Protein AF-A0A7V8YJU6-F1 (afdb_monomer_lite)

Sequence (217 aa):
MTVVVGALVAVLVVVGAVLLSRSNTSTASVGPTAAPTRSANATATTAAAAGAVALQPPPGGCTALEGKGVLRAGAPGLPVVLRSASYAVDRSTTPAGVSRAGQLTGTLPAGAHVWLLTYPRPDSVDSTPEHHPGSARLYPIGEITTTDGCWTLQPRALGYPEALGLTYDQYVVLADATASQDFADERINKKRDGFSLKELSIRAAPIIGIYAVPTTP

Structure (mmCIF, N/CA/C/O backbone):
data_AF-A0A7V8YJU6-F1
#
_entry.id   AF-A0A7V8YJU6-F1
#
loop_
_atom_site.group_PDB
_atom_site.id
_atom_site.type_symbol
_atom_site.label_atom_id
_atom_site.label_alt_id
_atom_site.label_comp_id
_atom_site.label_asym_id
_atom_site.label_entity_id
_atom_site.label_seq_id
_atom_site.pdbx_PDB_ins_code
_atom_site.Cartn_x
_atom_site.Cartn_y
_atom_site.Cartn_z
_atom_site.occupancy
_atom_site.B_iso_or_equiv
_atom_site.auth_seq_id
_atom_site.auth_comp_id
_atom_site.auth_asym_id
_atom_site.auth_atom_id
_atom_site.pdbx_PDB_model_num
ATOM 1 N N . MET A 1 1 ? 27.381 -50.415 -2.167 1.00 41.25 1 MET A N 1
ATOM 2 C CA . MET A 1 1 ? 27.794 -50.197 -0.767 1.00 41.25 1 MET A CA 1
ATOM 3 C C . MET A 1 1 ? 26.835 -49.200 -0.140 1.00 41.25 1 MET A C 1
ATOM 5 O O . MET A 1 1 ? 26.711 -48.085 -0.619 1.00 41.25 1 MET A O 1
ATOM 9 N N . THR A 1 2 ? 26.091 -49.712 0.831 1.00 38.06 2 THR A N 1
ATOM 10 C CA . THR A 1 2 ? 25.128 -49.117 1.777 1.00 38.06 2 THR A CA 1
ATOM 11 C C . THR A 1 2 ? 25.779 -47.958 2.566 1.00 38.06 2 THR A C 1
ATOM 13 O O . THR A 1 2 ? 26.989 -48.006 2.757 1.00 38.06 2 THR A O 1
ATOM 16 N N . VAL A 1 3 ? 25.116 -46.856 2.957 1.00 33.44 3 VAL A N 1
ATOM 17 C CA . VAL A 1 3 ? 24.283 -46.609 4.175 1.00 33.44 3 VAL A CA 1
ATOM 18 C C . VAL A 1 3 ? 23.907 -45.094 4.105 1.00 33.44 3 VAL A C 1
ATOM 20 O O . VAL A 1 3 ? 24.815 -44.294 3.917 1.00 33.44 3 VAL A O 1
ATOM 23 N N . VAL A 1 4 ? 22.644 -44.650 3.932 1.00 35.72 4 VAL A N 1
ATOM 24 C CA . VAL A 1 4 ? 21.509 -44.458 4.890 1.00 35.72 4 VAL A CA 1
ATOM 25 C C . VAL A 1 4 ? 21.440 -43.043 5.521 1.00 35.72 4 VAL A C 1
ATOM 27 O O . VAL A 1 4 ? 22.375 -42.633 6.191 1.00 35.72 4 VAL A O 1
ATOM 30 N N . VAL A 1 5 ? 20.289 -42.372 5.280 1.00 37.06 5 VAL A N 1
ATOM 31 C CA . VAL A 1 5 ? 19.383 -41.618 6.206 1.00 37.06 5 VAL A CA 1
ATOM 32 C C . VAL A 1 5 ? 20.024 -40.521 7.083 1.00 37.06 5 VAL A C 1
ATOM 34 O O . VAL A 1 5 ? 20.973 -40.776 7.800 1.00 37.06 5 VAL A O 1
ATOM 37 N N . GLY A 1 6 ? 19.592 -39.255 7.113 1.00 31.67 6 GLY A N 1
ATOM 38 C CA . GLY A 1 6 ? 18.238 -38.692 7.174 1.00 31.67 6 GLY A CA 1
ATOM 39 C C . GLY A 1 6 ? 18.013 -38.096 8.576 1.00 31.67 6 GLY A C 1
ATOM 40 O O . GLY A 1 6 ? 18.292 -38.771 9.558 1.00 31.67 6 GLY A O 1
ATOM 41 N N . ALA A 1 7 ? 17.522 -36.856 8.693 1.00 35.09 7 ALA A N 1
ATOM 42 C CA . ALA A 1 7 ? 16.907 -36.362 9.932 1.00 35.09 7 ALA A CA 1
ATOM 43 C C . ALA A 1 7 ? 15.979 -35.167 9.665 1.00 35.09 7 ALA A C 1
ATOM 45 O O . ALA A 1 7 ? 16.396 -34.097 9.226 1.00 35.09 7 ALA A O 1
ATOM 46 N N . LEU A 1 8 ? 14.704 -35.419 9.946 1.00 32.53 8 LEU A N 1
ATOM 47 C CA . LEU A 1 8 ? 13.562 -34.517 9.971 1.00 32.53 8 LEU A CA 1
ATOM 48 C C . LEU A 1 8 ? 13.469 -33.844 11.362 1.00 32.53 8 LEU A C 1
ATOM 50 O O . LEU A 1 8 ? 13.675 -34.518 12.363 1.00 32.53 8 LEU A O 1
ATOM 54 N N . VAL A 1 9 ? 13.084 -32.561 11.375 1.00 35.81 9 VAL A N 1
ATOM 55 C CA . VAL A 1 9 ? 12.102 -31.881 12.264 1.00 35.81 9 VAL A CA 1
ATOM 56 C C . VAL A 1 9 ? 12.177 -32.076 13.792 1.00 35.81 9 VAL A C 1
ATOM 58 O O . VAL A 1 9 ? 11.977 -33.174 14.290 1.00 35.81 9 VAL A O 1
ATOM 61 N N . ALA A 1 10 ? 12.190 -30.957 14.537 1.00 33.62 10 ALA A N 1
ATOM 62 C CA . ALA A 1 10 ? 11.274 -30.747 15.674 1.00 33.62 10 ALA A CA 1
ATOM 63 C C . ALA A 1 10 ? 11.172 -29.266 16.091 1.00 33.62 10 ALA A C 1
ATOM 65 O O . ALA A 1 10 ? 12.162 -28.608 16.401 1.00 33.62 10 ALA A O 1
ATOM 66 N N . VAL A 1 11 ? 9.931 -28.778 16.108 1.00 32.06 11 VAL A N 1
ATOM 67 C CA . VAL A 1 11 ? 9.448 -27.505 16.663 1.00 32.06 11 VAL A CA 1
ATOM 68 C C . VAL A 1 11 ? 9.386 -27.619 18.190 1.00 32.06 11 VAL A C 1
ATOM 70 O O . VAL A 1 11 ? 8.858 -28.609 18.691 1.00 32.06 11 VAL A O 1
ATOM 73 N N . LEU A 1 12 ? 9.857 -26.609 18.931 1.00 33.09 12 LEU A N 1
ATOM 74 C CA . LEU A 1 12 ? 9.687 -26.539 20.388 1.00 33.09 12 LEU A CA 1
ATOM 75 C C . LEU A 1 12 ? 8.677 -25.442 20.761 1.00 33.09 12 LEU A C 1
ATOM 77 O O . LEU A 1 12 ? 8.947 -24.252 20.614 1.00 33.09 12 LEU A O 1
ATOM 81 N N . VAL A 1 13 ? 7.512 -25.866 21.254 1.00 35.88 13 VAL A N 1
ATOM 82 C CA . VAL A 1 13 ? 6.533 -25.042 21.976 1.00 35.88 13 VAL A CA 1
ATOM 83 C C . VAL A 1 13 ? 6.807 -25.227 23.467 1.00 35.88 13 VAL A C 1
ATOM 85 O O . VAL A 1 13 ? 6.809 -26.359 23.944 1.00 35.88 13 VAL A O 1
ATOM 88 N N . VAL A 1 14 ? 7.016 -24.140 24.212 1.00 37.00 14 VAL A N 1
ATOM 89 C CA . VAL A 1 14 ? 7.107 -24.179 25.679 1.00 37.00 14 VAL A CA 1
ATOM 90 C C . VAL A 1 14 ? 5.899 -23.454 26.261 1.00 37.00 14 VAL A C 1
ATOM 92 O O . VAL A 1 14 ? 5.839 -22.228 26.279 1.00 37.00 14 VAL A O 1
ATOM 95 N N . VAL A 1 15 ? 4.940 -24.240 26.746 1.00 39.03 15 VAL A N 1
ATOM 96 C CA . VAL A 1 15 ? 3.928 -23.823 27.720 1.00 39.03 15 VAL A CA 1
ATOM 97 C C . VAL A 1 15 ? 4.126 -24.725 28.930 1.00 39.03 15 VAL A C 1
ATOM 99 O O . VAL A 1 15 ? 4.030 -25.944 28.816 1.00 39.03 15 VAL A O 1
ATOM 102 N N . GLY A 1 16 ? 4.427 -24.134 30.082 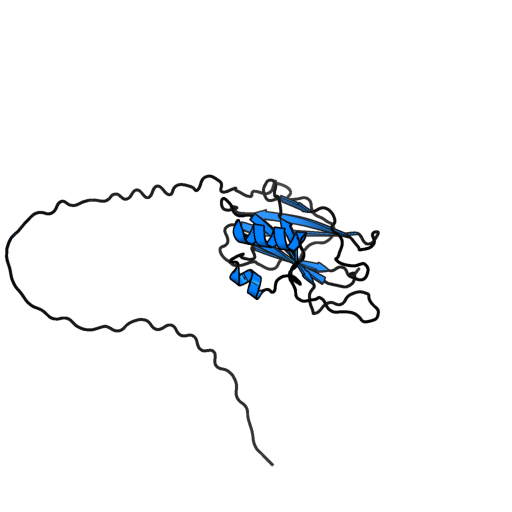1.00 31.27 16 GLY A N 1
ATOM 103 C CA . GLY A 1 16 ? 4.598 -24.863 31.333 1.00 31.27 16 GLY A CA 1
ATOM 104 C C . GLY A 1 16 ? 4.278 -23.960 32.511 1.00 31.27 16 GLY A C 1
ATOM 105 O O . GLY A 1 16 ? 5.111 -23.165 32.932 1.00 31.27 16 GLY A O 1
ATOM 106 N N . ALA A 1 17 ? 3.056 -24.086 33.019 1.00 37.91 17 ALA A N 1
ATOM 107 C CA . ALA A 1 17 ? 2.637 -23.559 34.305 1.00 37.91 17 ALA A CA 1
ATOM 108 C C . ALA A 1 17 ? 2.501 -24.713 35.312 1.00 37.91 17 ALA A C 1
ATOM 110 O O . ALA A 1 17 ? 2.167 -25.832 34.931 1.00 37.91 17 ALA A O 1
ATOM 111 N N . VAL A 1 18 ? 2.627 -24.344 36.592 1.00 35.75 18 VAL A N 1
ATOM 112 C CA . VAL A 1 18 ? 2.173 -25.049 37.807 1.00 35.75 18 VAL A CA 1
ATOM 113 C C . VAL A 1 18 ? 3.121 -26.097 38.403 1.00 35.75 18 VAL A C 1
ATOM 115 O O . VAL A 1 18 ? 3.385 -27.125 37.800 1.00 35.75 18 VAL A O 1
ATOM 118 N N . LEU A 1 19 ? 3.529 -25.843 39.657 1.00 37.28 19 LEU A N 1
ATOM 119 C CA . LEU A 1 19 ? 3.565 -26.768 40.810 1.00 37.28 19 LEU A CA 1
ATOM 120 C C . LEU A 1 19 ? 3.810 -25.905 42.072 1.00 37.28 19 LEU A C 1
ATOM 122 O O . LEU A 1 19 ? 4.826 -25.230 42.181 1.00 37.28 19 LEU A O 1
ATOM 126 N N . LEU A 1 20 ? 2.772 -25.643 42.876 1.00 40.81 20 LEU A N 1
ATOM 127 C CA . LEU A 1 20 ? 2.471 -26.311 44.156 1.00 40.81 20 LEU A CA 1
ATOM 128 C C . LEU A 1 20 ? 3.645 -26.351 45.149 1.00 40.81 20 LEU A C 1
ATOM 130 O O . LEU A 1 20 ? 4.555 -27.162 45.011 1.00 40.81 20 LEU A O 1
ATOM 134 N N . SER A 1 21 ? 3.531 -25.589 46.241 1.00 36.22 21 SER A N 1
ATOM 135 C CA . SER A 1 21 ? 4.136 -25.993 47.511 1.00 36.22 21 SER A CA 1
ATOM 136 C C . SER A 1 21 ? 3.251 -25.641 48.706 1.00 36.22 21 SER A C 1
ATOM 138 O O . SER A 1 21 ? 2.381 -24.776 48.639 1.00 36.22 21 SER A O 1
ATOM 140 N N . ARG A 1 22 ? 3.436 -26.455 49.740 1.00 36.44 22 ARG A N 1
ATOM 141 C CA . ARG A 1 22 ? 2.467 -26.938 50.723 1.00 36.44 22 ARG A CA 1
ATOM 142 C C . ARG A 1 22 ? 2.207 -26.000 51.903 1.00 36.44 22 ARG A C 1
ATOM 144 O O . ARG A 1 22 ? 3.013 -25.153 52.266 1.00 36.44 22 ARG A O 1
ATOM 151 N N . SER A 1 23 ? 1.060 -26.281 52.509 1.00 39.81 23 SER A N 1
ATOM 152 C CA . SER A 1 23 ? 0.474 -25.817 53.761 1.00 39.81 23 SER A CA 1
ATOM 153 C C . SER A 1 23 ? 1.421 -25.845 54.964 1.00 39.81 23 SER A C 1
ATOM 155 O O . SER A 1 23 ? 2.169 -26.805 55.135 1.00 39.81 23 SER A O 1
ATOM 157 N N . ASN A 1 24 ? 1.256 -24.880 55.873 1.00 45.03 24 ASN A N 1
ATOM 158 C CA . ASN A 1 24 ? 1.550 -25.080 57.288 1.00 45.03 24 ASN A CA 1
ATOM 159 C C . ASN A 1 24 ? 0.458 -24.429 58.148 1.00 45.03 24 ASN A C 1
ATOM 161 O O . ASN A 1 24 ? 0.089 -23.272 57.950 1.00 45.03 24 ASN A O 1
ATOM 165 N N . THR A 1 25 ? -0.079 -25.227 59.062 1.00 41.69 25 THR A N 1
ATOM 166 C CA . THR A 1 25 ? -1.187 -24.921 59.968 1.00 41.69 25 THR A CA 1
ATOM 167 C C . THR A 1 25 ? -0.625 -24.383 61.281 1.00 41.69 25 THR A C 1
ATOM 169 O O . THR A 1 25 ? 0.220 -25.045 61.871 1.00 41.69 25 THR A O 1
ATOM 172 N N . SER A 1 26 ? -1.133 -23.250 61.775 1.00 42.47 26 SER A N 1
ATOM 173 C CA . SER A 1 26 ? -1.026 -22.863 63.189 1.00 42.47 26 SER A CA 1
ATOM 174 C C . SER A 1 26 ? -2.268 -22.083 63.616 1.00 42.47 26 SER A C 1
ATOM 176 O O . SER A 1 26 ? -2.597 -21.039 63.060 1.00 42.47 26 SER A O 1
ATOM 178 N N . THR A 1 27 ? -2.966 -22.639 64.599 1.00 43.31 27 THR A N 1
ATOM 179 C CA . THR A 1 27 ? -4.143 -22.117 65.301 1.00 43.31 27 THR A CA 1
ATOM 180 C C . THR A 1 27 ? -3.786 -21.028 66.313 1.00 43.31 27 THR A C 1
ATOM 182 O O . THR A 1 27 ? -2.916 -21.250 67.150 1.00 43.31 27 THR A O 1
ATOM 185 N N . ALA A 1 28 ? -4.549 -19.929 66.329 1.00 38.62 28 ALA A N 1
ATOM 186 C CA . ALA A 1 28 ? -4.864 -19.157 67.537 1.00 38.62 28 ALA A CA 1
ATOM 187 C C . ALA A 1 28 ? -6.155 -18.339 67.328 1.00 38.62 28 ALA A C 1
ATOM 189 O O . ALA A 1 28 ? -6.317 -17.655 66.320 1.00 38.62 28 ALA A O 1
ATOM 190 N N . SER A 1 29 ? -7.085 -18.455 68.277 1.00 43.47 29 SER A N 1
ATOM 191 C CA . SER A 1 29 ? -8.368 -17.745 68.364 1.00 43.47 29 SER A CA 1
ATOM 192 C C . SER A 1 29 ? -8.216 -16.319 68.908 1.00 43.47 29 SER A C 1
ATOM 194 O O . SER A 1 29 ? -7.349 -16.135 69.753 1.00 43.47 29 SER A O 1
ATOM 196 N N . VAL A 1 30 ? -9.112 -15.386 68.538 1.00 38.38 30 VAL A N 1
ATOM 197 C CA . VAL A 1 30 ? -9.899 -14.469 69.415 1.00 38.38 30 VAL A CA 1
ATOM 198 C C . VAL A 1 30 ? -10.679 -13.455 68.544 1.00 38.38 30 VAL A C 1
ATOM 200 O O . VAL A 1 30 ? -10.078 -12.734 67.759 1.00 38.38 30 VAL A O 1
ATOM 203 N N . GLY A 1 31 ? -12.000 -13.347 68.766 1.00 34.38 31 GLY A N 1
ATOM 204 C CA . GLY A 1 31 ? -12.764 -12.088 68.649 1.00 34.38 31 GLY A CA 1
ATOM 205 C C . GLY A 1 31 ? -13.543 -11.804 67.345 1.00 34.38 31 GLY A C 1
ATOM 206 O O . GLY A 1 31 ? -12.942 -11.784 66.274 1.00 34.38 31 GLY A O 1
ATOM 207 N N . PRO A 1 32 ? -14.863 -11.513 67.407 1.00 50.47 32 PRO A N 1
ATOM 208 C CA . PRO A 1 32 ? -15.652 -11.089 66.257 1.00 50.47 32 PRO A CA 1
ATOM 209 C C . PRO A 1 32 ? -15.647 -9.557 66.140 1.00 50.47 32 PRO A C 1
ATOM 211 O O . PRO A 1 32 ? -16.209 -8.864 66.984 1.00 50.47 32 PRO A O 1
ATOM 214 N N . THR A 1 33 ? -15.076 -9.025 65.061 1.00 41.66 33 THR A N 1
ATOM 215 C CA . THR A 1 33 ? -15.280 -7.623 64.672 1.00 41.66 33 THR A CA 1
ATOM 216 C C . THR A 1 33 ? -15.851 -7.605 63.266 1.00 41.66 33 THR A C 1
ATOM 218 O O . THR A 1 33 ? -15.176 -7.947 62.297 1.00 41.66 33 THR A O 1
ATOM 221 N N . ALA A 1 34 ? -17.129 -7.246 63.177 1.00 45.03 34 ALA A N 1
ATOM 222 C CA . ALA A 1 34 ? -17.842 -7.038 61.930 1.00 45.03 34 ALA A CA 1
ATOM 223 C C . ALA A 1 34 ? -17.112 -5.991 61.073 1.00 45.03 34 ALA A C 1
ATOM 225 O O . ALA A 1 34 ? -17.018 -4.823 61.448 1.00 45.03 34 ALA A O 1
ATOM 226 N N . ALA A 1 35 ? -16.602 -6.415 59.918 1.00 36.91 35 ALA A N 1
ATOM 227 C CA . ALA A 1 35 ? -16.123 -5.524 58.872 1.00 36.91 35 ALA A CA 1
ATOM 228 C C . ALA A 1 35 ? -17.263 -5.292 57.863 1.00 36.91 35 ALA A C 1
ATOM 230 O O . ALA A 1 35 ? -17.931 -6.253 57.474 1.00 36.91 35 ALA A O 1
ATOM 231 N N . PRO A 1 36 ? -17.524 -4.044 57.439 1.00 41.19 36 PRO A N 1
ATOM 232 C CA . PRO A 1 36 ? -18.638 -3.736 56.558 1.00 41.19 36 PRO A CA 1
ATOM 233 C C . PRO A 1 36 ? -18.418 -4.336 55.169 1.00 41.19 36 PRO A C 1
ATOM 235 O O . PRO A 1 36 ? -17.398 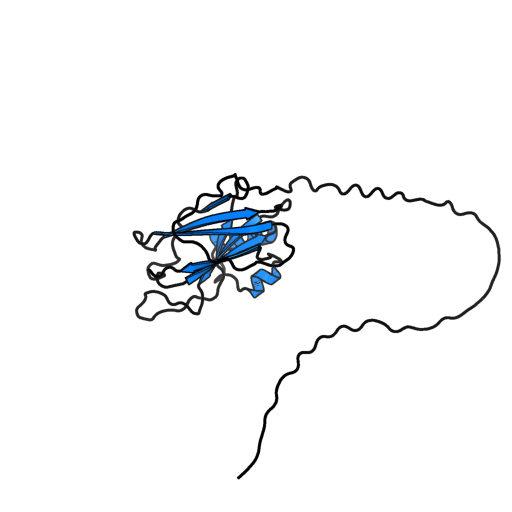-4.104 54.515 1.00 41.19 36 PRO A O 1
ATOM 238 N N . THR A 1 37 ? -19.423 -5.068 54.700 1.00 39.44 37 THR A N 1
ATOM 239 C CA . THR A 1 37 ? -19.562 -5.558 53.332 1.00 39.44 37 THR A CA 1
ATOM 240 C C . THR A 1 37 ? -19.607 -4.361 52.377 1.00 39.44 37 THR A C 1
ATOM 242 O O . THR A 1 37 ? -20.666 -3.788 52.125 1.00 39.44 37 THR A O 1
ATOM 245 N N . ARG A 1 38 ? -18.462 -3.948 51.818 1.00 37.81 38 ARG A N 1
ATOM 246 C CA . ARG A 1 38 ? -18.459 -3.115 50.607 1.00 37.81 38 ARG A CA 1
ATOM 247 C C . ARG A 1 38 ? -18.851 -4.004 49.436 1.00 37.81 38 ARG A C 1
ATOM 249 O O . ARG A 1 38 ? -18.008 -4.580 48.758 1.00 37.81 38 ARG A O 1
ATOM 256 N N . SER A 1 39 ? -20.158 -4.090 49.218 1.00 42.12 39 SER A N 1
ATOM 257 C CA . SER A 1 39 ? -20.736 -4.446 47.929 1.00 42.12 39 SER A CA 1
ATOM 258 C C . SER A 1 39 ? -20.334 -3.364 46.928 1.00 42.12 39 SER A C 1
ATOM 260 O O . SER A 1 39 ? -21.032 -2.366 46.753 1.00 42.12 39 SER A O 1
ATOM 262 N N . ALA A 1 40 ? -19.166 -3.521 46.308 1.00 41.41 40 ALA A N 1
ATOM 263 C CA . ALA A 1 40 ? -18.831 -2.776 45.110 1.00 41.41 40 ALA A CA 1
ATOM 264 C C . ALA A 1 40 ? -19.692 -3.347 43.982 1.00 41.41 40 ALA A C 1
ATOM 266 O O . ALA A 1 40 ? -19.298 -4.276 43.280 1.00 41.41 40 ALA A O 1
ATOM 267 N N . ASN A 1 41 ? -20.894 -2.792 43.838 1.00 41.56 41 ASN A N 1
ATOM 268 C CA . ASN A 1 41 ? -21.640 -2.852 42.595 1.00 41.56 41 ASN A CA 1
ATOM 269 C C . ASN A 1 41 ? -20.826 -2.027 41.588 1.00 41.56 41 ASN A C 1
ATOM 271 O O . ASN A 1 41 ? -21.048 -0.831 41.404 1.00 41.56 41 ASN A O 1
ATOM 275 N N . ALA A 1 42 ? -19.783 -2.641 41.031 1.00 42.25 42 ALA A N 1
ATOM 276 C CA . ALA A 1 42 ? -19.030 -2.086 39.926 1.00 42.25 42 ALA A CA 1
ATOM 277 C C . ALA A 1 42 ? -19.922 -2.208 38.693 1.00 42.25 42 ALA A C 1
ATOM 279 O O . ALA A 1 42 ? -19.794 -3.126 37.886 1.00 42.25 42 ALA A O 1
ATOM 280 N N . THR A 1 43 ? -20.867 -1.277 38.574 1.00 38.06 43 THR A N 1
ATOM 281 C CA . THR A 1 43 ? -21.432 -0.905 37.287 1.00 38.06 43 THR A CA 1
ATOM 282 C C . THR A 1 43 ? -20.249 -0.426 36.460 1.00 38.06 43 THR A C 1
ATOM 284 O O . THR A 1 43 ? -19.802 0.714 36.585 1.00 38.06 43 THR A O 1
ATOM 287 N N . ALA A 1 44 ? -19.665 -1.341 35.690 1.00 40.56 44 ALA A N 1
ATOM 288 C CA . ALA A 1 44 ? -18.698 -1.016 34.667 1.00 40.56 44 ALA A CA 1
ATOM 289 C C . ALA A 1 44 ? -19.447 -0.219 33.600 1.00 40.56 44 ALA A C 1
ATOM 291 O O . ALA A 1 44 ? -19.950 -0.760 32.619 1.00 40.56 44 ALA A O 1
ATOM 292 N N . THR A 1 45 ? -19.561 1.087 33.820 1.00 37.91 45 THR A N 1
ATOM 293 C CA . THR A 1 45 ? -19.825 2.036 32.753 1.00 37.91 45 THR A CA 1
ATOM 294 C C . THR A 1 45 ? -18.584 1.997 31.875 1.00 37.91 45 THR A C 1
ATOM 296 O O . THR A 1 45 ? -17.616 2.718 32.110 1.00 37.91 45 THR A O 1
ATOM 299 N N . THR A 1 46 ? -18.560 1.088 30.899 1.00 41.84 46 THR A N 1
ATOM 300 C CA . THR A 1 46 ? -17.640 1.187 29.770 1.00 41.84 46 THR A CA 1
ATOM 301 C C . THR A 1 46 ? -17.925 2.525 29.116 1.00 41.84 46 THR A C 1
ATOM 303 O O . THR A 1 46 ? -18.918 2.680 28.405 1.00 41.84 46 THR A O 1
ATOM 306 N N . ALA A 1 47 ? -17.087 3.513 29.421 1.00 41.25 47 ALA A N 1
ATOM 307 C CA . ALA A 1 47 ? -17.015 4.737 28.658 1.00 41.25 47 ALA A CA 1
ATOM 308 C C . ALA A 1 47 ? -16.737 4.317 27.213 1.00 41.25 47 ALA A C 1
ATOM 310 O O . ALA A 1 47 ? -15.639 3.862 26.891 1.00 41.25 47 ALA A O 1
ATOM 311 N N . ALA A 1 48 ? -17.756 4.391 26.358 1.00 44.25 48 ALA A N 1
ATOM 312 C CA . ALA A 1 48 ? -17.548 4.358 24.926 1.00 44.25 48 ALA A CA 1
ATOM 313 C C . ALA A 1 48 ? -16.525 5.458 24.631 1.00 44.25 48 ALA A C 1
ATOM 315 O O . ALA A 1 48 ? -16.781 6.629 24.916 1.00 44.25 48 ALA A O 1
ATOM 316 N N . ALA A 1 49 ? -15.335 5.067 24.174 1.00 50.19 49 ALA A N 1
ATOM 317 C CA . ALA A 1 49 ? -14.277 6.002 23.837 1.00 50.19 49 ALA A CA 1
ATOM 318 C C . ALA A 1 49 ? -14.829 6.979 22.792 1.00 50.19 49 ALA A C 1
ATOM 320 O O . ALA A 1 49 ? -15.082 6.599 21.646 1.00 50.19 49 ALA A O 1
ATOM 321 N N . ALA A 1 50 ? -15.084 8.219 23.210 1.00 54.16 50 ALA A N 1
ATOM 322 C CA . ALA A 1 50 ? -15.504 9.281 22.316 1.00 54.16 50 ALA A CA 1
ATOM 323 C C . ALA A 1 50 ? -14.457 9.397 21.195 1.00 54.16 50 ALA A C 1
ATOM 325 O O . ALA A 1 50 ? -13.281 9.618 21.473 1.00 54.16 50 ALA A O 1
ATOM 326 N N . GLY A 1 51 ? -14.872 9.182 19.942 1.00 74.44 51 GLY A N 1
ATOM 327 C CA . GLY A 1 51 ? -13.999 9.303 18.768 1.00 74.44 51 GLY A CA 1
ATOM 328 C C . GLY A 1 51 ? -13.789 8.034 17.937 1.00 74.44 51 GLY A C 1
ATOM 329 O O . GLY A 1 51 ? -13.120 8.115 16.912 1.00 74.44 51 GLY A O 1
ATOM 330 N N . ALA A 1 52 ? -14.345 6.880 18.322 1.00 87.00 52 ALA A N 1
ATOM 331 C CA . ALA A 1 52 ? -14.396 5.730 17.417 1.00 87.00 52 ALA A CA 1
ATOM 332 C C . ALA A 1 52 ? -15.409 5.978 16.282 1.00 87.00 52 ALA A C 1
ATOM 334 O O . ALA A 1 52 ? -16.504 6.488 16.529 1.00 87.00 52 ALA A O 1
ATOM 335 N N . VAL A 1 53 ? -15.061 5.605 15.048 1.00 90.62 53 VAL A N 1
ATOM 336 C CA . VAL A 1 53 ? -15.883 5.859 13.852 1.00 90.62 53 VAL A CA 1
ATOM 337 C C . VAL A 1 53 ? -16.349 4.539 13.251 1.00 90.62 53 VAL A C 1
ATOM 339 O O . VAL A 1 53 ? -15.535 3.683 12.907 1.00 90.62 53 VAL A O 1
ATOM 342 N N . ALA A 1 54 ? -17.663 4.368 13.106 1.00 92.00 54 ALA A N 1
ATOM 343 C CA . ALA A 1 54 ? -18.223 3.235 12.378 1.00 92.00 54 ALA A CA 1
ATOM 344 C C . ALA A 1 54 ? -18.005 3.421 10.869 1.00 92.00 54 ALA A C 1
ATOM 346 O O . ALA A 1 54 ? -18.304 4.473 10.309 1.00 92.00 54 ALA A O 1
ATOM 347 N N . LEU A 1 55 ? -17.492 2.385 10.211 1.00 91.88 55 LEU A N 1
ATOM 348 C CA . LEU A 1 55 ? -17.233 2.358 8.777 1.00 91.88 55 LEU A CA 1
ATOM 349 C C . LEU A 1 55 ? -18.302 1.497 8.110 1.00 91.88 55 LEU A C 1
ATOM 351 O O . LEU A 1 55 ? -18.234 0.263 8.148 1.00 91.88 55 LEU A O 1
ATOM 355 N N . GLN A 1 56 ? -19.289 2.173 7.522 1.00 87.81 56 GLN A N 1
ATOM 356 C CA . GLN A 1 56 ? -20.458 1.566 6.894 1.00 87.81 56 GLN A CA 1
ATOM 357 C C . GLN A 1 56 ? -20.553 2.004 5.423 1.00 87.81 56 GLN A C 1
ATOM 359 O O . GLN A 1 56 ? -21.177 3.020 5.127 1.00 87.81 56 GLN A O 1
ATOM 364 N N . PRO A 1 57 ? -19.967 1.233 4.496 1.00 86.19 57 PRO A N 1
ATOM 365 C CA . PRO A 1 57 ? -19.985 1.552 3.073 1.00 86.19 57 PRO A CA 1
ATOM 366 C C . PRO A 1 57 ? -21.409 1.685 2.523 1.00 86.19 57 PRO A C 1
ATOM 368 O O . PRO A 1 57 ? -22.298 0.938 2.951 1.00 86.19 57 PRO A O 1
ATOM 371 N N . PRO A 1 58 ? -21.642 2.607 1.572 1.00 84.88 58 PRO A N 1
ATOM 372 C CA . PRO A 1 58 ? -22.972 2.893 1.066 1.00 84.88 58 PRO A CA 1
ATOM 373 C C . PRO A 1 58 ? -23.566 1.683 0.325 1.00 84.88 58 PRO A C 1
ATOM 375 O O . PRO A 1 58 ? -22.829 0.863 -0.241 1.00 84.88 58 PRO A O 1
ATOM 378 N N . PRO A 1 59 ? -24.906 1.573 0.270 1.00 76.62 59 PRO A N 1
ATOM 379 C CA . PRO A 1 59 ? -25.577 0.605 -0.591 1.00 76.62 59 PRO A CA 1
ATOM 380 C C . PRO A 1 59 ? -25.141 0.816 -2.049 1.00 76.62 59 PRO A C 1
ATOM 382 O O . PRO A 1 59 ? -25.302 1.904 -2.592 1.00 76.62 59 PRO A O 1
ATOM 385 N N . GLY A 1 60 ? -24.559 -0.211 -2.673 1.00 76.00 60 GLY A N 1
ATOM 386 C CA . GLY A 1 60 ? -23.933 -0.118 -4.004 1.00 76.00 60 GLY A CA 1
ATOM 387 C C . GLY A 1 60 ? -22.400 -0.177 -3.990 1.00 76.00 60 GLY A C 1
ATOM 388 O O . GLY A 1 60 ? -21.797 -0.416 -5.033 1.00 76.00 60 GLY A O 1
ATOM 389 N N . GLY A 1 61 ? -21.776 -0.069 -2.812 1.00 80.44 61 GLY A N 1
ATOM 390 C CA . GLY A 1 61 ? -20.329 -0.187 -2.635 1.00 80.44 61 GLY A CA 1
ATOM 391 C C . GLY A 1 61 ? -19.562 1.102 -2.941 1.00 80.44 61 GLY A C 1
ATOM 392 O O . GLY A 1 61 ? -20.137 2.163 -3.160 1.00 80.44 61 GLY A O 1
ATOM 393 N N . CYS A 1 62 ? -18.235 1.012 -2.912 1.00 89.25 62 CYS A N 1
ATOM 394 C CA . CYS A 1 62 ? -17.345 2.136 -3.202 1.00 89.25 62 CYS A CA 1
ATOM 395 C C . CYS A 1 62 ? -17.052 2.250 -4.701 1.00 89.25 62 CYS A C 1
ATOM 397 O O . CYS A 1 62 ? -17.184 1.270 -5.438 1.00 89.25 62 CYS A O 1
ATOM 399 N N . THR A 1 63 ? -16.559 3.415 -5.137 1.00 83.88 63 THR A N 1
ATOM 400 C CA . THR A 1 63 ? -15.960 3.568 -6.470 1.00 83.88 63 THR A CA 1
ATOM 401 C C . THR A 1 63 ? -14.946 2.456 -6.705 1.00 83.88 63 THR A C 1
ATOM 403 O O . THR A 1 63 ? -14.010 2.278 -5.924 1.00 83.88 63 THR A O 1
ATOM 406 N N . ALA A 1 64 ? -15.140 1.707 -7.786 1.00 84.06 64 ALA A N 1
ATOM 407 C CA . ALA A 1 64 ? -14.282 0.595 -8.133 1.00 84.06 64 ALA A CA 1
ATOM 408 C C . ALA A 1 64 ? -13.523 0.908 -9.421 1.00 84.06 64 ALA A C 1
ATOM 410 O O . ALA A 1 64 ? -14.114 1.293 -10.427 1.00 84.06 64 ALA A O 1
ATOM 411 N N . LEU A 1 65 ? -12.212 0.710 -9.379 1.00 92.19 65 LEU A N 1
ATOM 412 C CA . LEU A 1 65 ? -11.332 0.836 -10.533 1.00 92.19 65 LEU A CA 1
ATOM 413 C C . LEU A 1 65 ? -11.353 -0.456 -11.372 1.00 92.19 65 LEU A C 1
ATOM 415 O O . LEU A 1 65 ? -11.934 -1.474 -10.957 1.00 92.19 65 LEU A O 1
ATOM 419 N N . GLU A 1 66 ? -10.749 -0.388 -12.562 1.00 92.62 66 GLU A N 1
ATOM 420 C CA . GLU A 1 66 ? -10.739 -1.463 -13.567 1.00 92.62 66 GLU A CA 1
ATOM 421 C C . GLU A 1 66 ? -10.166 -2.775 -13.010 1.00 92.62 66 GLU A C 1
ATOM 423 O O . GLU A 1 66 ? -10.807 -3.825 -13.084 1.00 92.62 66 GLU A O 1
ATOM 428 N N . GLY A 1 67 ? -9.002 -2.704 -12.365 1.00 91.94 67 GLY A N 1
ATOM 429 C CA . GLY A 1 67 ? -8.314 -3.836 -11.775 1.00 91.94 67 GLY A CA 1
ATOM 430 C C . GLY A 1 67 ? -8.911 -4.172 -10.419 1.00 91.94 67 GLY A C 1
ATOM 431 O O . GLY A 1 67 ? -9.142 -3.290 -9.590 1.00 91.94 67 GLY A O 1
ATOM 432 N N . LYS A 1 68 ? -9.147 -5.458 -10.156 1.00 93.25 68 LYS A N 1
ATOM 433 C CA . LYS A 1 68 ? -9.575 -5.942 -8.836 1.00 93.25 68 LYS A CA 1
ATOM 434 C C . LYS A 1 68 ? -8.373 -6.477 -8.068 1.00 93.25 68 LYS A C 1
ATOM 436 O O . LYS A 1 68 ? -7.626 -7.309 -8.574 1.00 93.25 68 LYS A O 1
ATOM 441 N N . GLY A 1 69 ? -8.193 -5.999 -6.841 1.00 89.44 69 GLY A N 1
ATOM 442 C CA . GLY A 1 69 ? -7.180 -6.522 -5.936 1.00 89.44 69 GLY A CA 1
ATOM 443 C C . GLY A 1 69 ? -7.626 -7.866 -5.369 1.00 89.44 69 GLY A C 1
ATOM 444 O O . GLY A 1 69 ? -8.697 -7.964 -4.771 1.00 89.44 69 GLY A O 1
ATOM 445 N N . VAL A 1 70 ? -6.797 -8.897 -5.520 1.00 90.19 70 VAL A N 1
ATOM 446 C CA . VAL A 1 70 ? -7.009 -10.169 -4.819 1.00 90.19 70 VAL A CA 1
ATOM 447 C C . VAL A 1 70 ? -6.613 -9.971 -3.363 1.00 90.19 70 VAL A C 1
ATOM 449 O O . VAL A 1 70 ? -5.440 -9.736 -3.062 1.00 90.19 70 VAL A O 1
ATOM 452 N N . LEU A 1 71 ? -7.599 -10.025 -2.471 1.00 92.81 71 LEU A N 1
ATOM 453 C CA . LEU A 1 71 ? -7.377 -9.771 -1.056 1.00 92.81 71 LEU A CA 1
ATOM 454 C C . LEU A 1 71 ? -6.729 -10.964 -0.361 1.00 92.81 71 LEU A C 1
ATOM 456 O O . LEU A 1 71 ? -7.145 -12.110 -0.523 1.00 92.81 71 LEU A O 1
ATOM 460 N N . ARG A 1 72 ? -5.769 -10.658 0.504 1.00 94.06 72 ARG A N 1
ATOM 461 C CA . ARG A 1 72 ? -5.290 -11.546 1.559 1.00 94.06 72 ARG A CA 1
ATOM 462 C C . ARG A 1 72 ? -5.696 -10.955 2.900 1.00 94.06 72 ARG A C 1
ATOM 464 O O . ARG A 1 72 ? -5.622 -9.739 3.102 1.00 94.06 72 ARG A O 1
ATOM 471 N N . ALA A 1 73 ? -6.149 -11.828 3.793 1.00 86.44 73 ALA A N 1
ATOM 472 C CA . ALA A 1 73 ? -6.600 -11.431 5.116 1.00 86.44 73 ALA A CA 1
ATOM 473 C C . ALA A 1 73 ? -5.468 -10.753 5.902 1.00 86.44 73 ALA A C 1
ATOM 475 O O . ALA A 1 73 ? -4.310 -11.169 5.831 1.00 86.44 73 ALA A O 1
ATOM 476 N N . GLY A 1 74 ? -5.830 -9.705 6.639 1.00 87.06 74 GLY A N 1
ATOM 477 C CA . GLY A 1 74 ? -4.975 -9.109 7.658 1.00 87.06 74 GLY A CA 1
ATOM 478 C C . GLY A 1 74 ? -4.924 -9.952 8.935 1.00 87.06 74 GLY A C 1
ATOM 479 O O . GLY A 1 74 ? -5.374 -11.101 8.964 1.00 87.06 74 GLY A O 1
ATOM 480 N N . ALA A 1 75 ? -4.400 -9.371 10.013 1.00 87.31 75 ALA A N 1
ATOM 481 C CA . ALA A 1 75 ? -4.406 -10.025 11.314 1.00 87.31 75 ALA A CA 1
ATOM 482 C C . ALA A 1 75 ? -5.856 -10.257 11.798 1.00 87.31 75 ALA A C 1
ATOM 484 O O . ALA A 1 75 ? -6.730 -9.409 11.584 1.00 87.31 75 ALA A O 1
ATOM 485 N N . PRO A 1 76 ? -6.141 -11.406 12.433 1.00 87.88 76 PRO A N 1
ATOM 486 C CA . PRO A 1 76 ? -7.483 -11.727 12.899 1.00 87.88 76 PRO A CA 1
ATOM 487 C C . PRO A 1 76 ? -7.900 -10.845 14.084 1.00 87.88 76 PRO A C 1
ATOM 489 O O . PRO A 1 76 ? -7.063 -10.382 14.856 1.00 87.88 76 PRO A O 1
ATOM 492 N N . GLY A 1 77 ? -9.211 -10.653 14.254 1.00 88.94 77 GLY A N 1
ATOM 493 C CA . GLY A 1 77 ? -9.782 -9.970 15.424 1.00 88.94 77 GLY A CA 1
ATOM 494 C C . GLY A 1 77 ? -9.599 -8.450 15.452 1.00 88.94 77 GLY A C 1
ATOM 495 O O . GLY A 1 77 ? -9.885 -7.828 16.472 1.00 88.94 77 GLY A O 1
ATOM 496 N N . LEU A 1 78 ? -9.136 -7.840 14.357 1.00 92.12 78 LEU A N 1
ATOM 497 C CA . LEU A 1 78 ? -9.016 -6.388 14.267 1.00 92.12 78 LEU A CA 1
ATOM 498 C C . LEU A 1 78 ? -10.393 -5.714 14.164 1.00 92.12 78 LEU A C 1
ATOM 500 O O . LEU A 1 78 ? -11.303 -6.257 13.531 1.00 92.12 78 LEU A O 1
ATOM 504 N N . PRO A 1 79 ? -10.549 -4.510 14.743 1.00 92.19 79 PRO A N 1
ATOM 505 C CA . PRO A 1 79 ? -11.826 -3.800 14.760 1.00 92.19 79 PRO A CA 1
ATOM 506 C C . PRO A 1 79 ? -12.208 -3.237 13.384 1.00 92.19 79 PRO A C 1
ATOM 508 O O . PRO A 1 79 ? -13.371 -2.925 13.152 1.00 92.19 79 PRO A O 1
ATOM 511 N N . VAL A 1 80 ? -11.250 -3.148 12.458 1.00 94.31 80 VAL A N 1
ATOM 512 C CA . VAL A 1 80 ? -11.433 -2.711 11.074 1.00 94.31 80 VAL A CA 1
ATOM 513 C C . VAL A 1 80 ? -10.760 -3.699 10.126 1.00 94.31 80 VAL A C 1
ATOM 515 O O . VAL A 1 80 ? -9.682 -4.217 10.417 1.00 94.31 80 VAL A O 1
ATOM 518 N N . VAL A 1 81 ? -11.398 -3.958 8.986 1.00 94.38 81 VAL A N 1
ATOM 519 C CA . VAL A 1 81 ? -10.910 -4.896 7.965 1.00 94.38 81 VAL A CA 1
ATOM 520 C C . VAL A 1 81 ? -11.068 -4.326 6.561 1.00 94.38 81 VAL A C 1
ATOM 522 O O . VAL A 1 81 ? -12.032 -3.611 6.273 1.00 94.38 81 VAL A O 1
ATOM 525 N N . LEU A 1 82 ? -10.147 -4.692 5.668 1.00 95.31 82 LEU A N 1
ATOM 526 C CA . LEU A 1 82 ? -10.268 -4.429 4.235 1.00 95.31 82 LEU A CA 1
ATOM 527 C C . LEU A 1 82 ? -11.232 -5.440 3.594 1.00 95.31 82 LEU A C 1
ATOM 529 O O . LEU A 1 82 ? -11.026 -6.649 3.688 1.00 95.31 82 LEU A O 1
ATOM 533 N N . ARG A 1 83 ? -12.282 -4.948 2.931 1.00 93.88 83 ARG A N 1
ATOM 534 C CA . ARG A 1 83 ? -13.314 -5.769 2.271 1.00 93.88 83 ARG A CA 1
ATOM 535 C C . ARG A 1 83 ? -13.152 -5.877 0.773 1.00 93.88 83 ARG A C 1
ATOM 537 O O . ARG A 1 83 ? -13.464 -6.918 0.205 1.00 93.88 83 ARG A O 1
ATOM 544 N N . SER A 1 84 ? -12.691 -4.811 0.137 1.00 95.00 84 SER A N 1
ATOM 545 C CA . SER A 1 84 ? -12.398 -4.796 -1.289 1.00 95.00 84 SER A CA 1
ATOM 546 C C . SER A 1 84 ? -11.290 -3.795 -1.580 1.00 95.00 84 SER A C 1
ATOM 548 O O . SER A 1 84 ? -11.102 -2.818 -0.852 1.00 95.00 84 SER A O 1
ATOM 550 N N . ALA A 1 85 ? -10.541 -4.061 -2.644 1.00 96.19 85 ALA A N 1
ATOM 551 C CA . ALA A 1 85 ? -9.574 -3.137 -3.201 1.00 96.19 85 ALA A CA 1
ATOM 552 C C . ALA A 1 85 ? -9.620 -3.230 -4.726 1.00 96.19 85 ALA A C 1
ATOM 554 O O . ALA A 1 85 ? -9.903 -4.284 -5.302 1.00 96.19 85 ALA A O 1
ATOM 555 N N . SER A 1 86 ? -9.342 -2.116 -5.380 1.00 96.81 86 SER A N 1
ATOM 556 C CA . SER A 1 86 ? -9.243 -2.010 -6.827 1.00 96.81 86 SER A CA 1
ATOM 557 C C . SER A 1 86 ? -8.153 -1.013 -7.195 1.00 96.81 86 SER A C 1
ATOM 559 O O . SER A 1 86 ? -7.762 -0.172 -6.381 1.00 96.81 86 SER A O 1
ATOM 561 N N . TYR A 1 87 ? -7.636 -1.129 -8.409 1.00 96.94 87 TYR A N 1
ATOM 562 C CA . TYR A 1 87 ? -6.554 -0.296 -8.913 1.00 96.94 87 TYR A CA 1
ATOM 563 C C . TYR A 1 87 ? -6.752 0.016 -10.397 1.0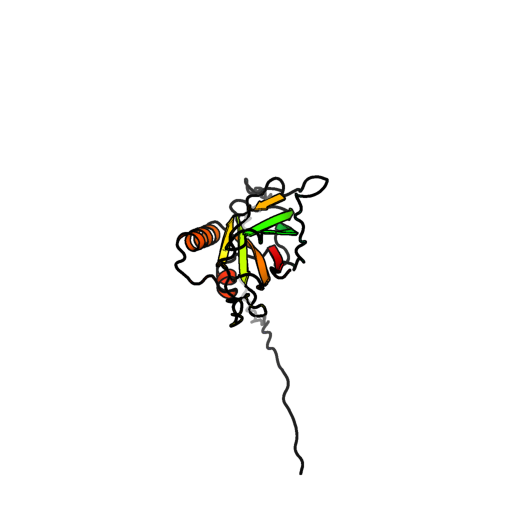0 96.94 87 TYR A C 1
ATOM 565 O O . TYR A 1 87 ? -7.493 -0.673 -11.094 1.00 96.94 87 TYR A O 1
ATOM 573 N N . ALA A 1 88 ? -6.084 1.061 -10.869 1.00 96.31 88 ALA A N 1
ATOM 574 C CA . ALA A 1 88 ? -5.915 1.348 -12.289 1.00 96.31 88 ALA A CA 1
ATOM 575 C C . ALA A 1 88 ? -4.467 1.781 -12.512 1.00 96.31 88 ALA A C 1
ATOM 577 O O . ALA A 1 88 ? -3.924 2.538 -11.697 1.00 96.31 88 ALA A O 1
ATOM 578 N N . VAL A 1 89 ? -3.848 1.277 -13.579 1.00 95.06 89 VAL A N 1
ATOM 579 C CA . VAL A 1 89 ? -2.456 1.592 -13.924 1.00 95.06 89 VAL A CA 1
ATOM 580 C C . VAL A 1 89 ? -2.457 2.496 -15.147 1.00 95.06 89 VAL A C 1
ATOM 582 O O . VAL A 1 89 ? -2.727 2.051 -16.261 1.00 95.06 89 VAL A O 1
ATOM 585 N N . ASP A 1 90 ? -2.121 3.764 -14.937 1.00 94.81 90 ASP A N 1
ATOM 586 C CA . ASP A 1 90 ? -1.930 4.729 -16.010 1.00 94.81 90 ASP A CA 1
ATOM 587 C C . ASP A 1 90 ? -0.520 4.579 -16.591 1.00 94.81 90 ASP A C 1
ATOM 589 O O . ASP A 1 90 ? 0.472 5.014 -16.004 1.00 94.81 90 ASP A O 1
ATOM 593 N N . ARG A 1 91 ? -0.442 3.930 -17.755 1.00 93.19 91 ARG A N 1
ATOM 594 C CA . ARG A 1 91 ? 0.805 3.706 -18.502 1.00 93.19 91 ARG A CA 1
ATOM 595 C C . ARG A 1 91 ? 1.121 4.836 -19.483 1.00 93.19 91 ARG A C 1
ATOM 597 O O . ARG A 1 91 ? 2.117 4.747 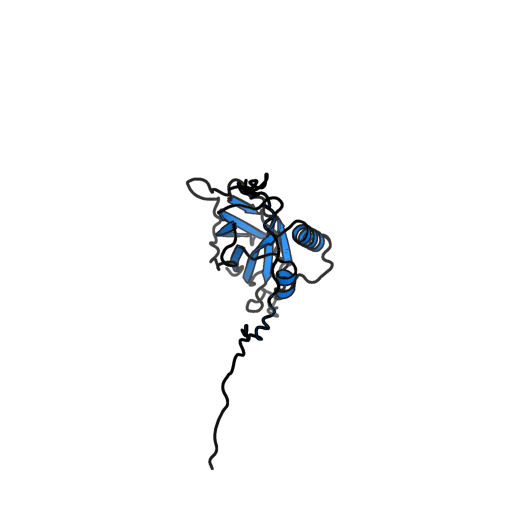-20.192 1.00 93.19 91 ARG A O 1
ATOM 604 N N . SER A 1 92 ? 0.277 5.866 -19.559 1.00 92.44 92 SER A N 1
ATOM 6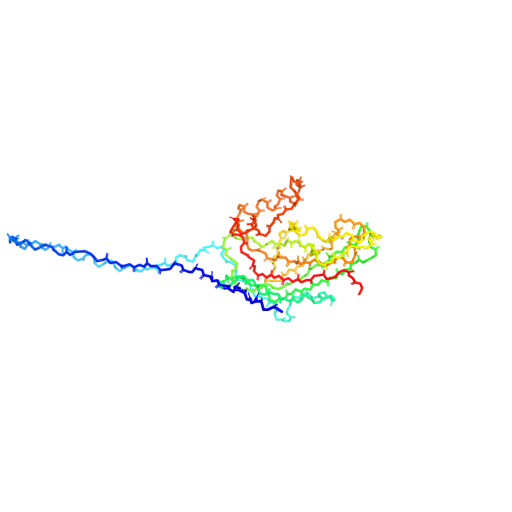05 C CA . SER A 1 92 ? 0.501 7.009 -20.449 1.00 92.44 92 SER A CA 1
ATOM 606 C C . SER A 1 92 ? 1.478 8.036 -19.865 1.00 92.44 92 SER A C 1
ATOM 608 O O . SER A 1 92 ? 1.990 8.879 -20.599 1.00 92.44 92 SER A O 1
ATOM 610 N N . THR A 1 93 ? 1.767 7.958 -18.561 1.00 91.62 93 THR A N 1
ATOM 611 C CA . THR A 1 93 ? 2.724 8.828 -17.869 1.00 91.62 93 THR A CA 1
ATOM 612 C C . THR A 1 93 ? 4.061 8.134 -17.631 1.00 91.62 93 THR A C 1
ATOM 614 O O . THR A 1 93 ? 4.130 6.913 -17.495 1.00 91.62 93 THR A O 1
ATOM 617 N N . THR A 1 94 ? 5.119 8.935 -17.483 1.00 91.25 94 THR A N 1
ATOM 618 C CA . THR A 1 94 ? 6.457 8.453 -17.125 1.00 91.25 94 THR A CA 1
ATOM 619 C C . THR A 1 94 ? 6.959 9.182 -15.875 1.00 91.25 94 THR A C 1
ATOM 621 O O . THR A 1 94 ? 7.182 10.392 -15.934 1.00 91.25 94 THR A O 1
ATOM 624 N N . PRO A 1 95 ? 7.163 8.481 -14.745 1.00 92.75 95 PRO A N 1
ATOM 625 C CA . PRO A 1 95 ? 6.816 7.075 -14.509 1.00 92.75 95 PRO A CA 1
ATOM 626 C C . PRO A 1 95 ? 5.302 6.813 -14.542 1.00 92.75 95 PRO A C 1
ATOM 628 O O . PRO A 1 95 ? 4.495 7.731 -14.361 1.00 92.75 95 PRO A O 1
ATOM 631 N N . ALA A 1 96 ? 4.919 5.553 -14.758 1.00 93.69 96 ALA A N 1
ATOM 632 C CA . ALA A 1 96 ? 3.516 5.143 -14.768 1.00 93.69 96 ALA A CA 1
ATOM 633 C C . ALA A 1 96 ? 2.839 5.443 -13.420 1.00 93.69 96 ALA A C 1
ATOM 635 O O . ALA A 1 96 ? 3.456 5.335 -12.358 1.00 93.69 96 ALA A O 1
ATOM 636 N N . GLY A 1 97 ? 1.569 5.838 -13.455 1.00 95.00 97 GLY A N 1
ATOM 637 C CA . GLY A 1 97 ? 0.777 6.161 -12.271 1.00 95.00 97 GLY A CA 1
ATOM 638 C C . GLY A 1 97 ? -0.088 4.990 -11.812 1.00 95.00 97 GLY A C 1
ATOM 639 O O . GLY A 1 97 ? -0.595 4.224 -12.624 1.00 95.00 97 GLY A O 1
ATOM 640 N N . VAL A 1 98 ? -0.316 4.864 -10.503 1.00 95.94 98 VAL A N 1
ATOM 641 C CA . VAL A 1 98 ? -1.283 3.900 -9.956 1.00 95.94 98 VAL A CA 1
ATOM 642 C C . VAL A 1 98 ? -2.316 4.605 -9.095 1.00 95.94 98 VAL A C 1
ATOM 644 O O . VAL A 1 98 ? -1.989 5.162 -8.040 1.00 95.94 98 VAL A O 1
ATOM 647 N N . SER A 1 99 ? -3.570 4.521 -9.532 1.00 96.12 99 SER A N 1
ATOM 648 C CA . SER A 1 99 ? -4.751 4.865 -8.740 1.00 96.12 99 SER A CA 1
ATOM 649 C C . SER A 1 99 ? -5.172 3.659 -7.912 1.00 96.12 99 SER A C 1
ATOM 651 O O . SER A 1 99 ? -5.092 2.520 -8.379 1.00 96.12 99 SER A O 1
ATOM 653 N N . ARG A 1 100 ? -5.639 3.895 -6.685 1.00 96.31 100 ARG A N 1
ATOM 654 C CA . ARG A 1 100 ? -6.139 2.835 -5.796 1.00 96.31 100 ARG A CA 1
ATOM 655 C C . ARG A 1 100 ? -7.469 3.242 -5.187 1.00 96.31 100 ARG A C 1
ATOM 657 O O . ARG A 1 100 ? -7.653 4.404 -4.848 1.00 96.31 100 ARG A O 1
ATOM 664 N N . ALA A 1 101 ? -8.364 2.291 -4.993 1.00 96.38 101 ALA A N 1
ATOM 665 C CA . ALA A 1 101 ? -9.606 2.502 -4.266 1.00 96.38 101 ALA A CA 1
ATOM 666 C C . ALA A 1 101 ? -9.956 1.256 -3.464 1.00 96.38 101 ALA A C 1
ATOM 668 O O . ALA A 1 101 ? -9.510 0.153 -3.789 1.00 96.38 101 ALA A O 1
ATOM 669 N N . GLY A 1 102 ? -10.777 1.408 -2.434 1.00 95.88 102 GLY A N 1
ATOM 670 C CA . GLY A 1 102 ? -11.184 0.265 -1.640 1.00 95.88 102 GLY A CA 1
ATOM 671 C C . GLY A 1 102 ? -12.253 0.574 -0.614 1.00 95.88 102 GLY A C 1
ATOM 672 O O . GLY A 1 102 ? -12.763 1.691 -0.506 1.00 95.88 102 GLY A O 1
ATOM 673 N N . GLN A 1 103 ? -12.573 -0.477 0.130 1.00 96.00 103 GLN A N 1
ATOM 674 C CA . GLN A 1 103 ? -13.639 -0.503 1.112 1.00 96.00 103 GLN A CA 1
ATOM 675 C C . GLN A 1 103 ? -13.118 -1.079 2.424 1.00 96.00 103 GLN A C 1
ATOM 677 O O . GLN A 1 103 ? -12.629 -2.210 2.465 1.00 96.00 103 GLN A O 1
ATOM 682 N N . LEU A 1 104 ? -13.268 -0.317 3.498 1.00 95.62 104 LEU A N 1
ATOM 683 C CA . LEU A 1 104 ? -13.066 -0.746 4.874 1.00 95.62 104 LEU A CA 1
ATOM 684 C C . LEU A 1 104 ? -14.424 -0.953 5.550 1.00 95.62 104 LEU A C 1
ATOM 686 O O . LEU A 1 104 ? -15.388 -0.250 5.255 1.00 95.62 104 LEU A O 1
ATOM 690 N N . THR A 1 105 ? -14.497 -1.906 6.474 1.00 94.81 105 THR A N 1
ATOM 691 C CA . THR A 1 105 ? -15.673 -2.101 7.339 1.00 94.81 105 THR A CA 1
ATOM 692 C C . THR A 1 105 ? -15.258 -2.324 8.779 1.00 94.81 105 THR A C 1
ATOM 694 O O . THR A 1 105 ? -14.162 -2.831 9.024 1.00 94.81 105 THR A O 1
ATOM 697 N N . GLY A 1 106 ? -16.172 -2.039 9.705 1.00 94.56 106 GLY A N 1
ATOM 698 C CA . GLY A 1 106 ? -15.981 -2.236 11.139 1.00 94.56 106 GLY A CA 1
ATOM 699 C C . GLY A 1 106 ? -15.969 -0.902 11.873 1.00 94.56 106 GLY A C 1
ATOM 700 O O . GLY A 1 106 ? -16.680 0.022 11.488 1.00 94.56 106 GLY A O 1
ATOM 701 N N . THR A 1 107 ? -15.151 -0.801 12.911 1.00 95.12 107 THR A N 1
ATOM 702 C CA . THR A 1 107 ? -15.008 0.397 13.734 1.00 95.12 107 THR A CA 1
ATOM 703 C C . THR A 1 107 ? -13.553 0.834 13.724 1.00 95.12 107 THR A C 1
ATOM 705 O O . THR A 1 107 ? -12.679 0.098 14.180 1.00 95.12 107 THR A O 1
ATOM 708 N N . LEU A 1 108 ? -13.281 2.038 13.226 1.00 94.06 108 LEU A N 1
ATOM 709 C CA . LEU A 1 108 ? -11.973 2.665 13.355 1.00 94.06 108 LEU A CA 1
ATOM 710 C C . LEU A 1 108 ? -11.817 3.179 14.796 1.00 94.06 108 LEU A C 1
ATOM 712 O O . LEU A 1 108 ? -12.616 4.024 15.212 1.00 94.06 108 LEU A O 1
ATOM 716 N N . PRO A 1 109 ? -10.845 2.677 15.582 1.00 94.12 109 PRO A N 1
ATOM 717 C CA . PRO A 1 109 ? -10.633 3.160 16.942 1.00 94.12 109 PRO A CA 1
ATOM 718 C C . PRO A 1 109 ? -10.268 4.647 16.976 1.00 94.12 109 PRO A C 1
ATOM 720 O O . PRO A 1 109 ? -9.647 5.165 16.048 1.00 94.12 109 PRO A O 1
ATOM 723 N N . ALA A 1 110 ? -10.618 5.326 18.069 1.00 92.00 110 ALA A N 1
ATOM 724 C CA . ALA A 1 110 ? -10.259 6.727 18.267 1.00 92.00 110 ALA A CA 1
ATOM 725 C C . ALA A 1 110 ? -8.733 6.918 18.200 1.00 92.00 110 ALA A C 1
ATOM 727 O O . ALA A 1 110 ? -7.986 6.179 18.842 1.00 92.00 110 ALA A O 1
ATOM 728 N N . GLY A 1 111 ? -8.280 7.909 17.427 1.00 91.50 111 GLY A N 1
ATOM 729 C CA . GLY A 1 111 ? -6.854 8.212 17.251 1.00 91.50 111 GLY A CA 1
ATOM 730 C C . GLY A 1 111 ? -6.073 7.196 16.411 1.00 91.50 111 GLY A C 1
ATOM 731 O O . GLY A 1 111 ? -4.854 7.315 16.308 1.00 91.50 111 GLY A O 1
ATOM 732 N N . ALA A 1 112 ? -6.743 6.202 15.820 1.00 94.50 112 ALA A N 1
ATOM 733 C CA . ALA A 1 112 ? -6.118 5.296 14.872 1.00 94.50 112 ALA A CA 1
ATOM 734 C C . ALA A 1 112 ? -6.179 5.866 13.449 1.00 94.50 112 ALA A C 1
ATOM 736 O O . ALA A 1 112 ? -7.175 6.453 13.027 1.00 94.50 112 ALA A O 1
ATOM 737 N N . HIS A 1 113 ? -5.113 5.626 12.699 1.00 96.00 113 HIS A N 1
ATOM 738 C CA . HIS A 1 113 ? -4.917 6.063 11.327 1.00 96.00 113 HIS A CA 1
ATOM 739 C C . HIS A 1 113 ? -4.825 4.842 10.420 1.00 96.00 113 HIS A C 1
ATOM 741 O O . HIS A 1 113 ? -4.241 3.824 10.794 1.00 96.00 113 HIS A O 1
ATOM 747 N N . VAL A 1 114 ? -5.366 4.928 9.208 1.00 96.94 114 VAL A N 1
ATOM 748 C CA . VAL A 1 114 ? -5.210 3.859 8.218 1.00 96.94 114 VAL A CA 1
ATOM 749 C C . VAL A 1 114 ? -4.170 4.292 7.204 1.00 96.94 114 VAL A C 1
ATOM 751 O O . VAL A 1 114 ? -4.299 5.353 6.607 1.00 96.94 114 VAL A O 1
ATOM 754 N N . TRP A 1 115 ? -3.149 3.475 6.978 1.00 97.50 115 TRP A N 1
ATOM 755 C CA . TRP A 1 115 ? -2.071 3.783 6.040 1.00 97.50 115 TRP A CA 1
ATOM 756 C C . TRP A 1 115 ? -1.976 2.752 4.927 1.00 97.50 115 TRP A C 1
ATOM 758 O O . TRP A 1 115 ? -2.199 1.560 5.139 1.00 97.50 115 TRP A O 1
ATOM 768 N N . LEU A 1 116 ? -1.600 3.227 3.739 1.00 97.62 116 LEU A N 1
ATOM 769 C CA . LEU A 1 116 ? -1.225 2.387 2.612 1.00 97.62 116 LEU A CA 1
ATOM 770 C C . LEU A 1 116 ? 0.296 2.358 2.472 1.00 97.62 116 LEU A C 1
ATOM 772 O O . LEU A 1 116 ? 0.931 3.401 2.286 1.00 97.62 116 LEU A O 1
ATOM 776 N N . LEU A 1 117 ? 0.874 1.162 2.513 1.00 97.38 117 LEU A N 1
ATOM 777 C CA . LEU A 1 117 ? 2.283 0.919 2.230 1.00 97.38 117 LEU A CA 1
ATOM 778 C C . LEU A 1 117 ? 2.389 0.038 0.983 1.00 97.38 117 LEU A C 1
ATOM 780 O O . LEU A 1 117 ? 1.627 -0.912 0.818 1.00 97.38 117 LEU A O 1
ATOM 784 N N . THR A 1 118 ? 3.341 0.344 0.107 1.00 96.69 118 THR A N 1
ATOM 785 C CA . THR A 1 118 ? 3.623 -0.464 -1.083 1.00 96.69 118 THR A CA 1
ATOM 786 C C . THR A 1 118 ? 4.840 -1.344 -0.839 1.00 96.69 118 THR A C 1
ATOM 788 O O . THR A 1 118 ? 5.833 -0.885 -0.282 1.00 96.69 118 THR A O 1
ATOM 791 N N . TYR A 1 119 ? 4.769 -2.593 -1.276 1.00 96.94 119 TYR A N 1
ATOM 792 C CA . TYR A 1 119 ? 5.830 -3.585 -1.182 1.00 96.94 119 TYR A CA 1
ATOM 793 C C . TYR A 1 119 ? 6.102 -4.152 -2.578 1.00 96.94 119 TYR A C 1
ATOM 795 O O . TYR A 1 119 ? 5.299 -4.951 -3.071 1.00 96.94 119 TYR A O 1
ATOM 803 N N . PRO A 1 120 ? 7.186 -3.738 -3.255 1.00 96.44 120 PRO A N 1
ATOM 804 C CA . PRO A 1 120 ? 7.588 -4.336 -4.522 1.00 96.44 120 PRO A CA 1
ATOM 805 C C . PRO A 1 120 ? 8.015 -5.781 -4.259 1.00 96.44 120 PRO A C 1
ATOM 807 O O . PRO A 1 120 ? 8.951 -6.020 -3.487 1.00 96.44 120 PRO A O 1
ATOM 810 N N . ARG A 1 121 ? 7.309 -6.749 -4.851 1.00 96.38 121 ARG A N 1
ATOM 811 C CA . ARG A 1 121 ? 7.573 -8.156 -4.559 1.00 96.38 121 ARG A CA 1
ATOM 812 C C . ARG A 1 121 ? 8.917 -8.586 -5.162 1.00 96.38 121 ARG A C 1
ATOM 814 O O . ARG A 1 121 ? 9.140 -8.336 -6.348 1.00 96.38 121 ARG A O 1
ATOM 821 N N . PRO A 1 122 ? 9.777 -9.277 -4.394 1.00 97.06 122 PRO A N 1
ATOM 822 C CA . PRO A 1 122 ? 11.088 -9.715 -4.877 1.00 97.06 122 PRO A CA 1
ATOM 823 C C . PRO A 1 122 ? 11.022 -10.821 -5.937 1.00 97.06 122 PRO A C 1
ATOM 825 O O . PRO A 1 122 ? 12.019 -11.091 -6.592 1.00 97.06 122 PRO A O 1
ATOM 828 N N . ASP A 1 123 ? 9.864 -11.464 -6.110 1.00 97.12 123 ASP A N 1
ATOM 829 C CA . ASP A 1 123 ? 9.607 -12.458 -7.159 1.00 97.12 123 ASP A CA 1
ATOM 830 C C . ASP A 1 123 ? 9.051 -11.844 -8.457 1.00 97.12 123 ASP A C 1
ATOM 832 O O . ASP A 1 123 ? 8.704 -12.570 -9.385 1.00 97.12 123 ASP A O 1
ATOM 836 N N . SER A 1 124 ? 8.972 -10.514 -8.530 1.00 97.31 124 SER A N 1
ATOM 837 C CA . SER A 1 124 ? 8.653 -9.767 -9.746 1.00 97.31 124 SER A CA 1
ATOM 838 C C . SER A 1 124 ? 9.834 -8.895 -10.150 1.00 97.31 124 SER A C 1
ATOM 840 O O . SER A 1 124 ? 10.603 -8.469 -9.285 1.00 97.31 124 SER A O 1
ATOM 842 N N . VAL A 1 125 ? 9.956 -8.621 -11.446 1.00 97.69 125 VAL A N 1
ATOM 843 C CA . VAL A 1 125 ? 11.058 -7.846 -12.025 1.00 97.69 125 VAL A CA 1
ATOM 844 C C . VAL A 1 125 ? 10.535 -6.654 -12.805 1.00 97.69 125 VAL A C 1
ATOM 846 O O . VAL A 1 125 ? 9.423 -6.690 -13.333 1.00 97.69 125 VAL A O 1
ATOM 849 N N . ASP A 1 126 ? 11.327 -5.594 -12.851 1.00 96.31 126 ASP A N 1
ATOM 850 C CA . ASP A 1 126 ? 11.017 -4.412 -13.638 1.00 96.31 126 ASP A CA 1
ATOM 851 C C . ASP A 1 126 ? 11.297 -4.609 -15.142 1.00 96.31 126 ASP A C 1
ATOM 853 O O . ASP A 1 126 ? 11.715 -5.678 -15.605 1.00 96.31 126 ASP A O 1
ATOM 857 N N . SER A 1 127 ? 11.014 -3.569 -15.922 1.00 94.81 127 SER A N 1
ATOM 858 C CA . SER A 1 127 ? 11.126 -3.585 -17.383 1.00 94.81 127 SER A CA 1
ATOM 859 C C . SER A 1 127 ? 12.510 -3.190 -17.899 1.00 94.81 127 SER A C 1
ATOM 861 O O . SER A 1 127 ? 12.685 -3.063 -19.112 1.00 94.81 127 SER A O 1
ATOM 863 N N . THR A 1 128 ? 13.497 -3.007 -17.013 1.00 95.62 128 THR A N 1
ATOM 864 C CA . THR A 1 128 ? 14.886 -2.812 -17.447 1.00 95.62 128 THR A CA 1
ATOM 865 C C . THR A 1 128 ? 15.398 -4.070 -18.160 1.00 95.62 128 THR A C 1
ATOM 867 O O . THR A 1 128 ? 14.923 -5.171 -17.867 1.00 95.62 128 THR A O 1
ATOM 870 N N . PRO A 1 129 ? 16.377 -3.954 -19.078 1.00 96.56 129 PRO A N 1
ATOM 871 C CA . PRO A 1 129 ? 17.022 -5.122 -19.683 1.00 96.56 129 PRO A CA 1
ATOM 872 C C . PRO A 1 129 ? 17.617 -6.095 -18.654 1.00 96.56 129 PRO A C 1
ATOM 874 O O . PRO A 1 129 ? 17.667 -7.299 -18.895 1.00 96.56 129 PRO A O 1
ATOM 877 N N . GLU A 1 130 ? 18.061 -5.579 -17.506 1.00 97.19 130 GLU A N 1
ATOM 878 C CA . GLU A 1 130 ? 18.640 -6.351 -16.406 1.00 97.19 130 GLU A CA 1
ATOM 879 C C . GLU A 1 130 ? 17.590 -7.025 -15.508 1.00 97.19 130 GLU A C 1
ATOM 881 O O . GLU A 1 130 ? 17.954 -7.885 -14.704 1.00 97.19 130 GLU A O 1
ATOM 886 N N . HIS A 1 131 ? 16.306 -6.674 -15.650 1.00 96.38 131 HIS A N 1
ATOM 887 C CA . HIS A 1 131 ? 15.189 -7.234 -14.887 1.00 96.38 131 HIS A CA 1
ATOM 888 C C . HIS A 1 131 ? 15.407 -7.170 -13.369 1.00 96.38 131 HIS A C 1
ATOM 890 O O . HIS A 1 131 ? 15.403 -8.192 -12.673 1.00 96.38 131 HIS A O 1
ATOM 896 N N . HIS A 1 132 ? 15.592 -5.962 -12.830 1.00 97.06 132 HIS A N 1
ATOM 897 C CA . HIS A 1 132 ? 15.847 -5.800 -11.401 1.00 97.06 132 HIS A CA 1
ATOM 898 C C . HIS A 1 132 ? 14.640 -6.269 -10.568 1.00 97.06 132 HIS A C 1
ATOM 900 O O . HIS A 1 132 ? 13.503 -5.869 -10.845 1.00 97.06 132 HIS A O 1
ATOM 906 N N . PRO A 1 133 ? 14.855 -7.105 -9.533 1.00 97.75 133 PRO A N 1
ATOM 907 C CA . PRO A 1 133 ? 13.775 -7.590 -8.688 1.00 97.75 133 PRO A CA 1
ATOM 908 C C . PRO A 1 133 ? 13.235 -6.490 -7.769 1.00 97.75 133 PRO A C 1
ATOM 910 O O . PRO A 1 133 ? 13.941 -5.549 -7.398 1.00 97.75 133 PRO A O 1
ATOM 913 N N . GLY A 1 134 ? 11.988 -6.650 -7.325 1.00 96.88 134 GLY A N 1
ATOM 914 C CA . GLY A 1 134 ? 11.412 -5.787 -6.296 1.00 96.88 134 GLY A CA 1
ATOM 915 C C . GLY A 1 134 ? 12.242 -5.788 -5.005 1.00 96.88 134 GLY A C 1
ATOM 916 O O . GLY A 1 134 ? 12.739 -6.822 -4.562 1.00 96.88 134 GLY A O 1
ATOM 917 N N . SER A 1 135 ? 12.368 -4.626 -4.362 1.00 95.69 135 SER A N 1
ATOM 918 C CA . SER A 1 135 ? 13.307 -4.429 -3.247 1.00 95.69 135 SER A CA 1
ATOM 919 C C . SER A 1 135 ? 12.968 -5.181 -1.955 1.00 95.69 135 SER A C 1
ATOM 921 O O . SER A 1 135 ? 13.778 -5.189 -1.030 1.00 95.69 135 SER A O 1
ATOM 923 N N . ALA A 1 136 ? 11.779 -5.788 -1.846 1.00 96.00 136 ALA A N 1
ATOM 924 C CA . ALA A 1 136 ? 11.287 -6.399 -0.611 1.00 96.00 136 ALA A CA 1
ATOM 925 C C . ALA A 1 136 ? 11.246 -5.428 0.591 1.00 96.00 136 ALA A C 1
ATOM 927 O O . ALA A 1 136 ? 11.367 -5.838 1.752 1.00 96.00 136 ALA A O 1
ATOM 928 N N . ARG A 1 137 ? 11.034 -4.136 0.315 1.00 96.44 137 ARG A N 1
ATOM 929 C CA . ARG A 1 137 ? 10.852 -3.066 1.303 1.00 96.44 137 ARG A CA 1
ATOM 930 C C . ARG A 1 137 ? 9.452 -2.468 1.209 1.00 96.44 137 ARG A C 1
ATOM 932 O O . ARG A 1 137 ? 8.852 -2.415 0.141 1.00 96.44 137 ARG A O 1
ATOM 939 N N . LEU A 1 138 ? 8.933 -2.011 2.340 1.00 96.19 138 LEU A N 1
ATOM 940 C CA . LEU A 1 138 ? 7.663 -1.310 2.468 1.00 96.19 138 LEU A CA 1
ATOM 941 C C . LEU A 1 138 ? 7.893 0.198 2.399 1.00 96.19 138 LEU A C 1
ATOM 943 O O . LEU A 1 138 ? 8.612 0.754 3.225 1.00 96.19 138 LEU A O 1
ATOM 947 N N . TYR A 1 139 ? 7.221 0.873 1.476 1.00 95.75 139 TYR A N 1
ATOM 948 C CA . TYR A 1 139 ? 7.289 2.325 1.341 1.00 95.75 139 TYR A CA 1
ATOM 949 C C . TYR A 1 139 ? 5.906 2.932 1.603 1.00 95.75 139 TYR A C 1
ATOM 951 O O . TYR A 1 139 ? 4.946 2.555 0.920 1.00 95.75 139 TYR A O 1
ATOM 959 N N . PRO A 1 140 ? 5.754 3.858 2.570 1.00 95.75 140 PRO A N 1
ATOM 960 C CA . PRO A 1 140 ? 4.477 4.517 2.804 1.00 95.75 140 PRO A CA 1
ATOM 961 C C . PRO A 1 140 ? 4.054 5.351 1.595 1.00 95.75 140 PRO A C 1
ATOM 963 O O . PRO A 1 140 ? 4.761 6.255 1.152 1.00 95.75 140 PRO A O 1
ATOM 966 N N . ILE A 1 141 ? 2.869 5.056 1.071 1.00 94.94 141 ILE A N 1
ATOM 967 C CA . ILE A 1 141 ? 2.252 5.807 -0.024 1.00 94.94 141 ILE A CA 1
ATOM 968 C C . ILE A 1 141 ? 1.472 6.992 0.526 1.00 94.94 141 ILE A C 1
ATOM 970 O O . ILE A 1 141 ? 1.510 8.081 -0.049 1.00 94.94 141 ILE A O 1
ATOM 974 N N . GLY A 1 142 ? 0.765 6.783 1.634 1.00 94.50 142 GLY A N 1
ATOM 975 C CA . GLY A 1 142 ? -0.011 7.813 2.299 1.00 94.50 142 GLY A CA 1
ATOM 976 C C . GLY A 1 142 ? -1.053 7.267 3.256 1.00 94.50 142 GLY A C 1
ATOM 977 O O . GLY A 1 142 ? -1.419 6.092 3.201 1.00 94.50 142 GLY A O 1
ATOM 978 N N . GLU A 1 143 ? -1.527 8.160 4.113 1.00 95.81 143 GLU A N 1
ATOM 979 C CA . GLU A 1 143 ? -2.698 7.924 4.939 1.00 95.81 143 GLU A CA 1
ATOM 980 C C . GLU A 1 143 ? -3.952 7.832 4.059 1.00 95.81 143 GLU A C 1
ATOM 982 O O . GLU A 1 143 ? -4.122 8.587 3.095 1.00 95.81 143 GLU A O 1
ATOM 987 N N . ILE A 1 144 ? -4.812 6.873 4.377 1.00 95.81 144 ILE A N 1
ATOM 988 C CA . ILE A 1 144 ? -6.116 6.671 3.766 1.00 95.81 144 ILE A CA 1
ATOM 989 C C . ILE A 1 144 ? -7.132 7.461 4.583 1.00 95.81 144 ILE A C 1
ATOM 991 O O . ILE A 1 144 ? -7.465 7.104 5.711 1.00 95.81 144 ILE A O 1
ATOM 995 N N . THR A 1 145 ? -7.684 8.500 3.970 1.00 92.69 145 THR A N 1
ATOM 996 C CA . THR A 1 145 ? -8.901 9.141 4.463 1.00 92.69 145 THR A CA 1
ATOM 997 C C . THR A 1 145 ? -10.104 8.414 3.879 1.00 92.69 145 THR A C 1
ATOM 999 O O . THR A 1 145 ? -10.199 8.237 2.663 1.00 92.69 145 THR A O 1
ATOM 1002 N N . THR A 1 146 ? -11.022 7.986 4.743 1.00 90.75 146 THR A N 1
ATOM 1003 C CA . THR A 1 146 ? -12.253 7.310 4.325 1.00 90.75 146 THR A CA 1
ATOM 1004 C C . THR A 1 146 ? -13.472 8.196 4.525 1.00 90.75 146 THR A C 1
ATOM 1006 O O . THR A 1 146 ? -13.580 8.859 5.556 1.00 90.75 146 THR A O 1
ATOM 1009 N N . THR A 1 147 ? -14.441 8.103 3.622 1.00 89.88 147 THR A N 1
ATOM 1010 C CA . THR A 1 147 ? -15.816 8.576 3.835 1.00 89.88 147 THR A CA 1
ATOM 1011 C C . THR A 1 147 ? -16.712 7.347 3.870 1.00 89.88 147 THR A C 1
ATOM 1013 O O . THR A 1 147 ? -16.723 6.575 2.913 1.00 89.88 147 THR A O 1
ATOM 1016 N N . ASP A 1 148 ? -17.376 7.107 5.002 1.00 88.25 148 ASP A N 1
ATOM 1017 C CA . ASP A 1 148 ? -18.230 5.930 5.223 1.00 88.25 148 ASP A CA 1
ATOM 1018 C C . ASP A 1 148 ? -17.529 4.587 4.924 1.00 88.25 148 ASP A C 1
ATOM 1020 O O . ASP A 1 148 ? -18.124 3.631 4.449 1.00 88.25 148 ASP A O 1
ATOM 1024 N N . GLY A 1 149 ? -16.218 4.491 5.171 1.00 93.69 149 GLY A N 1
ATOM 1025 C CA . GLY A 1 149 ? -15.425 3.291 4.871 1.00 93.69 149 GLY A CA 1
ATOM 1026 C C . GLY A 1 149 ? -14.978 3.151 3.412 1.00 93.69 149 GLY A C 1
ATOM 1027 O O . GLY A 1 149 ? -14.169 2.274 3.115 1.00 93.69 149 GLY A O 1
ATOM 1028 N N . CYS A 1 150 ? -15.411 4.026 2.507 1.00 95.94 150 CYS A N 1
ATOM 1029 C CA . CYS A 1 150 ? -14.887 4.096 1.146 1.00 95.94 150 CYS A CA 1
ATOM 1030 C C . CYS A 1 150 ? -13.686 5.028 1.048 1.00 95.94 150 CYS A C 1
ATOM 1032 O O . CYS A 1 150 ? -13.641 6.073 1.696 1.00 95.94 150 CYS A O 1
ATOM 1034 N N . TRP A 1 151 ? -12.726 4.674 0.197 1.00 95.75 151 TRP A N 1
ATOM 1035 C CA . TRP A 1 151 ? -11.575 5.527 -0.078 1.00 95.75 151 TRP A CA 1
ATOM 1036 C C . TRP A 1 151 ? -11.111 5.426 -1.526 1.00 95.75 151 TRP A C 1
ATOM 1038 O O . TRP A 1 151 ? -11.326 4.433 -2.224 1.00 95.75 151 TRP A O 1
ATOM 1048 N N . THR A 1 152 ? -10.445 6.482 -1.980 1.00 95.12 152 THR A N 1
ATOM 1049 C CA . THR A 1 152 ? -9.760 6.533 -3.269 1.00 95.12 152 THR A CA 1
ATOM 1050 C C . THR A 1 152 ? -8.497 7.366 -3.115 1.00 95.12 152 THR A C 1
ATOM 1052 O O . THR A 1 152 ? -8.504 8.424 -2.491 1.00 95.12 152 THR A O 1
ATOM 1055 N N . LEU A 1 153 ? -7.406 6.884 -3.694 1.00 93.69 153 LEU A N 1
ATOM 1056 C CA . LEU A 1 153 ? -6.149 7.594 -3.825 1.00 93.69 153 LEU A CA 1
ATOM 1057 C C . LEU A 1 153 ? -5.912 7.877 -5.304 1.00 93.69 153 LEU A C 1
ATOM 1059 O O . LEU A 1 153 ? -5.873 6.959 -6.127 1.00 93.69 153 LEU A O 1
ATOM 1063 N N . GLN A 1 154 ? -5.743 9.166 -5.598 1.00 88.00 154 GLN A N 1
ATOM 1064 C CA . GLN A 1 154 ? -5.353 9.677 -6.910 1.00 88.00 154 GLN A CA 1
ATOM 1065 C C . GLN A 1 154 ? -4.046 9.033 -7.391 1.00 88.00 154 GLN A C 1
ATOM 1067 O O . GLN A 1 154 ? -3.250 8.587 -6.550 1.00 88.00 154 GLN A O 1
ATOM 1072 N N . PRO A 1 155 ? -3.807 8.994 -8.716 1.00 89.12 155 PRO A N 1
ATOM 1073 C CA . PRO A 1 155 ? -2.657 8.307 -9.271 1.00 89.12 155 PRO A CA 1
ATOM 1074 C C . PRO A 1 155 ? -1.359 8.827 -8.656 1.00 89.12 155 PRO A C 1
ATOM 1076 O O . PRO A 1 155 ? -1.099 10.030 -8.577 1.00 89.12 155 PRO A O 1
ATOM 1079 N N . ARG A 1 156 ? -0.537 7.890 -8.185 1.00 91.06 156 ARG A N 1
ATOM 1080 C CA . ARG A 1 156 ? 0.822 8.156 -7.710 1.00 91.06 156 ARG A CA 1
ATOM 1081 C C . ARG A 1 156 ? 1.803 7.420 -8.602 1.00 91.06 156 ARG A C 1
ATOM 1083 O O . ARG A 1 156 ? 1.591 6.243 -8.881 1.00 91.06 156 ARG A O 1
ATOM 1090 N N . ALA A 1 157 ? 2.864 8.116 -8.994 1.00 91.62 157 ALA A N 1
ATOM 1091 C CA . ALA A 1 157 ? 3.995 7.556 -9.717 1.00 91.62 157 ALA A CA 1
ATOM 1092 C C . ALA A 1 157 ? 4.503 6.259 -9.063 1.00 91.62 157 ALA A C 1
ATOM 1094 O O . ALA A 1 157 ? 4.735 6.218 -7.849 1.00 91.62 157 ALA A O 1
ATOM 1095 N N . LEU A 1 158 ? 4.704 5.222 -9.874 1.00 88.19 158 LEU A N 1
ATOM 1096 C CA . LEU A 1 158 ? 5.606 4.121 -9.559 1.00 88.19 158 LEU A CA 1
ATOM 1097 C C . LEU A 1 158 ? 7.018 4.701 -9.454 1.00 88.19 158 LEU A C 1
ATOM 1099 O O . LEU A 1 158 ? 7.356 5.624 -10.185 1.00 88.19 158 LEU A O 1
ATOM 1103 N N . GLY A 1 159 ? 7.814 4.232 -8.495 1.00 85.88 159 GLY A N 1
ATOM 1104 C CA . GLY A 1 159 ? 8.994 4.960 -8.007 1.00 85.88 159 GLY A CA 1
ATOM 1105 C C . GLY A 1 159 ? 9.995 5.450 -9.067 1.00 85.88 159 GLY A C 1
ATOM 1106 O O . GLY A 1 159 ? 10.704 6.415 -8.789 1.00 85.88 159 GLY A O 1
ATOM 1107 N N . TYR A 1 160 ? 10.043 4.822 -10.247 1.00 92.12 160 TYR A N 1
ATOM 1108 C CA . TYR A 1 160 ? 10.909 5.169 -11.377 1.00 92.12 160 TYR A CA 1
ATOM 1109 C C . TYR A 1 160 ? 10.293 4.721 -12.726 1.00 92.12 160 TYR A C 1
ATOM 1111 O O . TYR A 1 160 ? 9.344 3.931 -12.717 1.00 92.12 160 TYR A O 1
ATOM 1119 N N . PRO A 1 161 ? 10.758 5.247 -13.880 1.00 93.00 161 PRO A N 1
ATOM 1120 C CA . PRO A 1 161 ? 10.151 5.005 -15.198 1.00 93.00 161 PRO A CA 1
ATOM 1121 C C . PRO A 1 161 ? 10.005 3.532 -15.593 1.00 93.00 161 PRO A C 1
ATOM 1123 O O . PRO A 1 161 ? 8.946 3.123 -16.063 1.00 93.00 161 PRO A O 1
ATOM 1126 N N . GLU A 1 162 ? 11.038 2.733 -15.352 1.00 94.94 162 GLU A N 1
ATOM 1127 C CA . GLU A 1 162 ? 11.132 1.332 -15.770 1.00 94.94 162 GLU A CA 1
ATOM 1128 C C . GLU A 1 162 ? 10.430 0.374 -14.802 1.00 94.94 162 GLU A C 1
ATOM 1130 O O . GLU A 1 162 ? 10.406 -0.830 -15.038 1.00 94.94 162 GLU A O 1
ATOM 1135 N N . ALA A 1 163 ? 9.809 0.895 -13.742 1.00 94.44 163 ALA A N 1
ATOM 1136 C CA . ALA A 1 163 ? 9.183 0.118 -12.677 1.00 94.44 163 ALA A CA 1
ATOM 1137 C C . ALA A 1 163 ? 7.988 -0.749 -13.131 1.00 94.44 163 ALA A C 1
ATOM 1139 O O . ALA A 1 163 ? 7.501 -1.586 -12.367 1.00 94.44 163 ALA A O 1
ATOM 1140 N N . LEU A 1 164 ? 7.499 -0.557 -14.361 1.00 95.25 164 LEU A N 1
ATOM 1141 C CA . LEU A 1 164 ? 6.547 -1.471 -14.993 1.00 95.25 164 LEU A CA 1
ATOM 1142 C C . LEU A 1 164 ? 7.116 -2.897 -15.047 1.00 95.25 164 LEU A C 1
ATOM 1144 O O . LEU A 1 164 ? 8.307 -3.089 -15.242 1.00 95.25 164 LEU A O 1
ATOM 1148 N N . GLY A 1 165 ? 6.256 -3.899 -14.878 1.00 94.94 165 GLY A N 1
ATOM 1149 C CA . GLY A 1 165 ? 6.649 -5.310 -14.754 1.00 94.94 165 GLY A CA 1
ATOM 1150 C C . GLY A 1 165 ? 6.638 -5.801 -13.305 1.00 94.94 165 GLY A C 1
ATOM 1151 O O . GLY A 1 165 ? 6.267 -6.946 -13.036 1.00 94.94 165 GLY A O 1
ATOM 1152 N N . LEU A 1 166 ? 6.902 -4.908 -12.347 1.00 97.00 166 LEU A N 1
ATOM 1153 C CA . LEU A 1 166 ? 6.820 -5.240 -10.930 1.00 97.00 166 LEU A CA 1
ATOM 1154 C C . LEU A 1 166 ? 5.372 -5.497 -10.495 1.00 97.00 166 LEU A C 1
ATOM 1156 O O . LEU A 1 166 ? 4.415 -4.860 -10.949 1.00 97.00 166 LEU A O 1
ATOM 1160 N N . THR A 1 167 ? 5.213 -6.410 -9.542 1.00 96.94 167 THR A N 1
ATOM 1161 C CA . THR A 1 167 ? 3.979 -6.561 -8.773 1.00 96.94 167 THR A CA 1
ATOM 1162 C C . THR A 1 167 ? 4.176 -5.935 -7.406 1.00 96.94 167 THR A C 1
ATOM 1164 O O . THR A 1 167 ? 5.128 -6.250 -6.690 1.00 96.94 167 THR A O 1
ATOM 1167 N N . TYR A 1 168 ? 3.241 -5.076 -7.013 1.00 96.62 168 TYR A N 1
ATOM 1168 C CA . TYR A 1 168 ? 3.282 -4.408 -5.723 1.00 96.62 168 TYR A CA 1
ATOM 1169 C C . TYR A 1 168 ? 2.192 -4.937 -4.810 1.00 96.62 168 TYR A C 1
ATOM 1171 O O . TYR A 1 168 ? 1.004 -4.730 -5.062 1.00 96.62 168 TYR A O 1
ATOM 1179 N N . ASP A 1 169 ? 2.588 -5.544 -3.701 1.00 97.44 169 ASP A N 1
ATOM 1180 C CA . ASP A 1 169 ? 1.662 -5.803 -2.613 1.00 97.44 169 ASP A CA 1
ATOM 1181 C C . ASP A 1 169 ? 1.366 -4.496 -1.871 1.00 97.44 169 ASP A C 1
ATOM 1183 O O . ASP A 1 169 ? 2.260 -3.761 -1.459 1.00 97.44 169 ASP A O 1
ATOM 1187 N N . GLN A 1 170 ? 0.088 -4.189 -1.721 1.00 97.62 170 GLN A N 1
ATOM 1188 C CA . GLN A 1 170 ? -0.417 -3.021 -1.025 1.00 97.62 170 GLN A CA 1
ATOM 1189 C C . GLN A 1 170 ? -0.863 -3.448 0.368 1.00 97.62 170 GLN A C 1
ATOM 1191 O O . GLN A 1 170 ? -1.875 -4.132 0.523 1.00 97.62 170 GLN A O 1
ATOM 1196 N N . TYR A 1 171 ? -0.093 -3.057 1.374 1.00 97.62 171 TYR A N 1
ATOM 1197 C CA . TYR A 1 171 ? -0.371 -3.327 2.775 1.00 97.62 171 TYR A CA 1
ATOM 1198 C C . TYR A 1 171 ? -1.217 -2.189 3.327 1.00 97.62 171 TYR A C 1
ATOM 1200 O O . TYR A 1 171 ? -0.766 -1.044 3.390 1.00 97.62 171 TYR A O 1
ATOM 1208 N N . VAL A 1 172 ? -2.445 -2.509 3.723 1.00 97.56 172 VAL A N 1
ATOM 1209 C CA . VAL A 1 172 ? -3.306 -1.589 4.459 1.00 97.56 172 VAL A CA 1
ATOM 1210 C C . VAL A 1 172 ? -3.104 -1.872 5.938 1.00 97.56 172 VAL A C 1
ATOM 1212 O O . VAL A 1 172 ? -3.345 -2.992 6.394 1.00 97.56 172 VAL A O 1
ATOM 1215 N N . VAL A 1 173 ? -2.630 -0.878 6.680 1.00 97.00 173 VAL A N 1
ATOM 1216 C CA . VAL A 1 173 ? -2.252 -1.028 8.090 1.00 97.00 173 VAL A CA 1
ATOM 1217 C C . VAL A 1 173 ? -3.053 -0.081 8.965 1.00 97.00 173 VAL A C 1
ATOM 1219 O O . VAL A 1 173 ? -3.383 1.030 8.549 1.00 97.00 173 VAL A O 1
ATOM 1222 N N . LEU A 1 174 ? -3.347 -0.527 10.181 1.00 95.88 174 LEU A N 1
ATOM 1223 C CA . LEU A 1 174 ? -3.867 0.319 11.243 1.00 95.88 174 LEU A CA 1
ATOM 1224 C C . LEU A 1 174 ? -2.682 0.816 12.071 1.00 95.88 174 LEU A C 1
ATOM 1226 O O . LEU A 1 174 ? -1.923 0.008 12.594 1.00 95.88 174 LEU A O 1
ATOM 1230 N N . ALA A 1 175 ? -2.511 2.125 12.163 1.00 95.56 175 ALA A N 1
ATOM 1231 C CA . ALA A 1 175 ? -1.416 2.777 12.864 1.00 95.56 175 ALA A CA 1
ATOM 1232 C C . ALA A 1 175 ? -1.964 3.618 14.018 1.00 95.56 175 ALA A C 1
ATOM 1234 O O . ALA A 1 175 ? -3.014 4.244 13.887 1.00 95.56 175 ALA A O 1
ATOM 1235 N N . ASP A 1 176 ? -1.250 3.664 15.137 1.00 94.38 176 ASP A N 1
ATOM 1236 C CA . ASP A 1 176 ? -1.467 4.710 16.135 1.00 94.38 176 ASP A CA 1
ATOM 1237 C C . ASP A 1 176 ? -0.809 6.031 15.688 1.00 94.38 176 ASP A C 1
ATOM 1239 O O . ASP A 1 176 ? -0.206 6.118 14.613 1.00 94.38 176 ASP A O 1
ATOM 1243 N N . ALA A 1 177 ? -0.917 7.074 16.511 1.00 93.94 177 ALA A N 1
ATOM 1244 C CA . ALA A 1 177 ? -0.333 8.379 16.212 1.00 93.94 177 ALA A CA 1
ATOM 1245 C C . ALA A 1 177 ? 1.197 8.329 16.014 1.00 93.94 177 ALA A C 1
ATOM 1247 O O . ALA A 1 177 ? 1.731 9.034 15.158 1.00 93.94 177 ALA A O 1
ATOM 1248 N N . THR A 1 178 ? 1.914 7.487 16.766 1.00 94.44 178 THR A N 1
ATOM 1249 C CA . THR A 1 178 ? 3.377 7.381 16.679 1.00 94.44 178 THR A CA 1
ATOM 1250 C C . THR A 1 178 ? 3.809 6.696 15.387 1.00 94.44 178 THR A C 1
ATOM 1252 O O . THR A 1 178 ? 4.663 7.220 14.671 1.00 94.44 178 THR A O 1
ATOM 1255 N N . ALA A 1 179 ? 3.204 5.556 15.050 1.00 95.00 179 ALA A N 1
ATOM 1256 C CA . ALA A 1 179 ? 3.470 4.859 13.797 1.00 95.00 179 ALA A CA 1
ATOM 1257 C C . ALA A 1 179 ? 3.041 5.704 12.585 1.00 95.00 179 ALA A C 1
ATOM 1259 O O . ALA A 1 179 ? 3.770 5.760 11.595 1.00 95.00 179 ALA A O 1
ATOM 1260 N N . SER A 1 180 ? 1.907 6.408 12.684 1.00 95.50 180 SER A N 1
ATOM 1261 C CA . SER A 1 180 ? 1.428 7.337 11.653 1.00 95.50 180 SER A CA 1
ATOM 1262 C C . SER A 1 180 ? 2.449 8.445 11.376 1.00 95.50 180 SER A C 1
ATOM 1264 O O . SER A 1 180 ? 2.804 8.681 10.219 1.00 95.50 180 SER A O 1
ATOM 1266 N N . GLN A 1 181 ? 3.003 9.061 12.428 1.00 95.19 181 GLN A N 1
ATOM 1267 C CA . GLN A 1 181 ? 4.042 10.079 12.276 1.00 95.19 181 GLN A CA 1
ATOM 1268 C C . GLN A 1 181 ? 5.321 9.510 11.645 1.00 95.19 181 GLN A C 1
ATOM 1270 O O . GLN A 1 181 ? 5.868 10.133 10.740 1.00 95.19 181 GLN A O 1
ATOM 1275 N N . ASP A 1 182 ? 5.775 8.316 12.048 1.00 94.56 182 ASP A N 1
ATOM 1276 C CA . ASP A 1 182 ? 6.966 7.688 11.447 1.00 94.56 182 ASP A CA 1
ATOM 1277 C C . ASP A 1 182 ? 6.753 7.381 9.950 1.00 94.56 182 ASP A C 1
ATOM 1279 O O . ASP A 1 182 ? 7.662 7.557 9.137 1.00 94.56 182 ASP A O 1
ATOM 1283 N N . PHE A 1 183 ? 5.543 6.974 9.548 1.00 95.81 183 PHE A N 1
ATOM 1284 C CA . PHE A 1 183 ? 5.204 6.785 8.134 1.00 95.81 183 PHE A CA 1
ATOM 1285 C C . PHE A 1 183 ? 5.163 8.100 7.355 1.00 95.81 183 PHE A C 1
ATOM 1287 O O . PHE A 1 183 ? 5.657 8.150 6.224 1.00 95.81 183 PHE A O 1
ATOM 1294 N N . ALA A 1 184 ? 4.603 9.159 7.941 1.00 95.50 184 ALA A N 1
ATOM 1295 C CA . ALA A 1 184 ? 4.589 10.486 7.336 1.00 95.50 184 ALA A CA 1
ATOM 1296 C C . ALA A 1 184 ? 6.010 11.037 7.159 1.00 95.50 184 ALA A C 1
ATOM 1298 O O . ALA A 1 184 ? 6.374 11.472 6.061 1.00 95.50 184 ALA A O 1
ATOM 1299 N N . ASP A 1 185 ? 6.830 10.944 8.204 1.00 95.00 185 ASP A N 1
ATOM 1300 C CA . ASP A 1 185 ? 8.218 11.389 8.190 1.00 95.00 185 ASP A CA 1
ATOM 1301 C C . ASP A 1 185 ? 9.042 10.608 7.172 1.00 95.00 185 ASP A C 1
ATOM 1303 O O . ASP A 1 185 ? 9.830 11.213 6.443 1.00 95.00 185 ASP A O 1
ATOM 1307 N N . GLU A 1 186 ? 8.861 9.289 7.088 1.00 94.31 186 GLU A N 1
ATOM 1308 C CA . GLU A 1 186 ? 9.582 8.477 6.114 1.00 94.31 186 GLU A CA 1
ATOM 1309 C C . GLU A 1 186 ? 9.165 8.806 4.681 1.00 94.31 186 GLU A C 1
ATOM 1311 O O . GLU A 1 186 ? 10.017 8.986 3.812 1.00 94.31 186 GLU A O 1
ATOM 1316 N N . ARG A 1 187 ? 7.863 8.967 4.431 1.00 92.44 187 ARG A N 1
ATOM 1317 C CA . ARG A 1 187 ? 7.349 9.343 3.110 1.00 92.44 187 ARG A CA 1
ATOM 1318 C C . ARG A 1 187 ? 7.936 10.665 2.609 1.00 92.44 187 ARG A C 1
ATOM 1320 O O . ARG A 1 187 ? 8.210 10.792 1.414 1.00 92.44 187 ARG A O 1
ATOM 1327 N N . ILE A 1 188 ? 8.065 11.651 3.496 1.00 91.75 188 ILE A N 1
ATOM 1328 C CA . ILE A 1 188 ? 8.534 13.000 3.154 1.00 91.75 188 ILE A CA 1
ATOM 1329 C C . ILE A 1 188 ? 10.058 13.036 3.064 1.00 91.75 188 ILE A C 1
ATOM 1331 O O . ILE A 1 188 ? 10.608 13.523 2.078 1.00 91.75 188 ILE A O 1
ATOM 1335 N N . ASN A 1 189 ? 10.739 12.528 4.091 1.00 90.81 189 ASN A N 1
ATOM 1336 C CA . ASN A 1 189 ? 12.171 12.743 4.262 1.00 90.81 189 ASN A CA 1
ATOM 1337 C C . ASN A 1 189 ? 13.034 11.634 3.653 1.00 90.81 189 ASN A C 1
ATOM 1339 O O . ASN A 1 189 ? 14.232 11.854 3.492 1.00 90.81 189 ASN A O 1
ATOM 1343 N N . LYS A 1 190 ? 12.456 10.462 3.344 1.00 88.56 190 LYS A N 1
ATOM 1344 C CA . LYS A 1 190 ? 13.146 9.307 2.738 1.00 88.56 190 LYS A CA 1
ATOM 1345 C C . LYS A 1 190 ? 14.466 8.968 3.440 1.00 88.56 190 LYS A C 1
ATOM 1347 O O . LYS A 1 190 ? 15.494 8.758 2.798 1.00 88.56 190 LYS A O 1
ATOM 1352 N N . LYS A 1 191 ? 14.463 9.012 4.777 1.00 87.31 191 LYS A N 1
ATOM 1353 C CA . LYS A 1 191 ? 15.680 8.852 5.589 1.00 87.31 191 LYS A CA 1
ATOM 1354 C C . LYS A 1 191 ? 16.171 7.407 5.603 1.00 87.31 191 LYS A C 1
ATOM 1356 O O . LYS A 1 191 ? 17.323 7.179 5.969 1.00 87.31 191 LYS A O 1
ATOM 1361 N N . ARG A 1 192 ? 15.318 6.442 5.244 1.00 87.62 192 ARG A N 1
ATOM 1362 C CA . ARG A 1 192 ? 15.667 5.021 5.173 1.00 87.62 192 ARG A CA 1
ATOM 1363 C C . ARG A 1 192 ? 15.257 4.432 3.820 1.00 87.62 192 ARG A C 1
ATOM 1365 O O . ARG A 1 192 ? 14.460 5.000 3.084 1.00 87.62 192 ARG A O 1
ATOM 1372 N N . ASP A 1 193 ? 15.783 3.258 3.491 1.00 89.56 193 ASP A N 1
ATOM 1373 C CA . ASP A 1 193 ? 15.363 2.499 2.303 1.00 89.56 193 ASP A CA 1
ATOM 1374 C C . ASP A 1 193 ? 14.097 1.669 2.600 1.00 89.56 193 ASP A C 1
ATOM 1376 O O . ASP A 1 193 ? 14.094 0.438 2.570 1.00 89.56 193 ASP A O 1
ATOM 1380 N N . GLY A 1 194 ? 13.022 2.357 2.992 1.00 92.38 194 GLY A N 1
ATOM 1381 C CA . GLY A 1 194 ? 11.761 1.731 3.388 1.00 92.38 194 GLY A CA 1
ATOM 1382 C C . GLY A 1 194 ? 11.846 0.839 4.638 1.00 92.38 194 GLY A C 1
ATOM 1383 O O . GLY A 1 194 ? 12.885 0.660 5.273 1.00 92.38 194 GLY A O 1
ATOM 1384 N N . PHE A 1 195 ? 10.707 0.273 5.024 1.00 94.50 195 PHE A N 1
ATOM 1385 C CA . PHE A 1 195 ? 10.583 -0.602 6.187 1.00 94.50 195 PHE A CA 1
ATOM 1386 C C . PHE A 1 195 ? 10.689 -2.071 5.773 1.00 94.50 195 PHE A C 1
ATOM 1388 O O . PHE A 1 195 ? 10.185 -2.489 4.735 1.00 94.50 195 PHE A O 1
ATOM 1395 N N . SER A 1 196 ? 11.283 -2.903 6.611 1.00 93.12 196 SER A N 1
ATOM 1396 C CA . SER A 1 196 ? 11.087 -4.352 6.558 1.00 93.12 196 SER A CA 1
ATOM 1397 C C . SER A 1 196 ? 9.746 -4.748 7.196 1.00 93.12 196 SER A C 1
ATOM 1399 O O . SER A 1 196 ? 9.193 -4.036 8.037 1.00 93.12 196 SER A O 1
ATOM 1401 N N . LEU A 1 197 ? 9.242 -5.942 6.868 1.00 87.75 197 LEU A N 1
ATOM 1402 C CA . LEU A 1 197 ? 8.056 -6.514 7.528 1.00 87.75 197 LEU A CA 1
ATOM 1403 C C . LEU A 1 197 ? 8.245 -6.666 9.052 1.00 87.75 197 LEU A C 1
ATOM 1405 O O . LEU A 1 197 ? 7.302 -6.500 9.830 1.00 87.75 197 LEU A O 1
ATOM 1409 N N . LYS A 1 198 ? 9.480 -6.935 9.496 1.00 89.38 198 LYS A N 1
ATOM 1410 C CA . LYS A 1 198 ? 9.831 -7.013 10.920 1.00 89.38 198 LYS A CA 1
ATOM 1411 C C . LYS A 1 198 ? 9.692 -5.653 11.606 1.00 89.38 198 LYS A C 1
ATOM 1413 O O . LYS A 1 198 ? 9.132 -5.569 12.694 1.00 89.38 198 LYS A O 1
ATOM 1418 N N . GLU A 1 199 ? 10.167 -4.587 10.968 1.00 90.44 199 GLU A N 1
ATOM 1419 C CA . GLU A 1 199 ? 10.059 -3.221 11.490 1.00 90.44 199 GLU A CA 1
ATOM 1420 C C . GLU A 1 199 ? 8.614 -2.734 11.581 1.00 90.44 199 GLU A C 1
ATOM 1422 O O . GLU A 1 199 ? 8.290 -2.002 12.519 1.00 90.44 199 GLU A O 1
ATOM 1427 N N . LEU A 1 200 ? 7.750 -3.164 10.655 1.00 86.81 200 LEU A N 1
ATOM 1428 C CA . LEU A 1 200 ? 6.313 -2.907 10.734 1.00 86.81 200 LEU A CA 1
ATOM 1429 C C . LEU A 1 200 ? 5.691 -3.594 11.960 1.00 86.81 200 LEU A C 1
ATOM 1431 O O . LEU A 1 200 ? 4.917 -2.982 12.691 1.00 86.81 200 LEU A O 1
ATOM 1435 N N . SER A 1 201 ? 6.092 -4.838 12.230 1.00 83.00 201 SER A N 1
ATOM 1436 C CA . SER A 1 201 ? 5.604 -5.605 13.384 1.00 83.00 201 SER A CA 1
ATOM 1437 C C . SER A 1 201 ? 6.019 -4.977 14.722 1.00 83.00 201 SER A C 1
ATOM 1439 O O . SER A 1 201 ? 5.218 -4.916 15.649 1.00 83.00 201 SER A O 1
ATOM 1441 N N . ILE A 1 202 ? 7.251 -4.459 14.817 1.00 83.38 202 ILE A N 1
ATOM 1442 C CA . ILE A 1 202 ? 7.763 -3.777 16.024 1.00 83.38 202 ILE A CA 1
ATOM 1443 C C . ILE A 1 202 ? 6.953 -2.515 16.354 1.00 83.38 202 ILE A C 1
ATOM 1445 O O . ILE A 1 202 ? 6.799 -2.172 17.521 1.00 83.38 202 ILE A O 1
ATOM 1449 N N . ARG A 1 203 ? 6.408 -1.841 15.338 1.00 85.25 203 ARG A N 1
ATOM 1450 C CA . ARG A 1 203 ? 5.612 -0.613 15.489 1.00 85.25 203 ARG A CA 1
ATOM 1451 C C . ARG A 1 203 ? 4.172 -0.859 15.924 1.00 85.25 203 ARG A C 1
ATOM 1453 O O . ARG A 1 203 ? 3.403 0.090 15.958 1.00 85.25 203 ARG A O 1
ATOM 1460 N N . ALA A 1 204 ? 3.803 -2.113 16.202 1.00 83.50 204 ALA A N 1
ATOM 1461 C CA . ALA A 1 204 ? 2.439 -2.499 16.549 1.00 83.50 204 ALA A CA 1
ATOM 1462 C C . ALA A 1 204 ? 1.394 -1.938 15.563 1.00 83.50 204 ALA A C 1
ATOM 1464 O O . ALA A 1 204 ? 0.295 -1.573 15.967 1.00 83.50 204 ALA A O 1
ATOM 1465 N N . ALA A 1 205 ? 1.744 -1.879 14.272 1.00 89.19 205 ALA A N 1
ATOM 1466 C CA . ALA A 1 205 ? 0.867 -1.421 13.201 1.00 89.19 205 ALA A CA 1
ATOM 1467 C C . ALA A 1 205 ? 0.267 -2.641 12.478 1.00 89.19 205 ALA A C 1
ATOM 1469 O O . ALA A 1 205 ? 0.832 -3.099 11.476 1.00 89.19 205 ALA A O 1
ATOM 1470 N N . PRO A 1 206 ? -0.812 -3.259 13.004 1.00 93.00 206 PRO A N 1
ATOM 1471 C CA . PRO A 1 206 ? -1.330 -4.491 12.442 1.00 93.00 206 PRO A CA 1
ATOM 1472 C C . PRO A 1 206 ? -1.854 -4.271 11.023 1.00 93.00 206 PRO A C 1
ATOM 1474 O O . PRO A 1 206 ? -2.498 -3.272 10.698 1.00 93.00 206 PRO A O 1
ATOM 1477 N N . ILE A 1 207 ? -1.594 -5.256 10.171 1.00 95.19 207 ILE A N 1
ATOM 1478 C CA . ILE A 1 207 ? -2.071 -5.278 8.792 1.00 95.19 207 ILE A CA 1
ATOM 1479 C C . ILE A 1 207 ? -3.557 -5.639 8.814 1.00 95.19 207 ILE A C 1
ATOM 1481 O O . ILE A 1 207 ? -3.912 -6.711 9.297 1.00 95.19 207 ILE A O 1
ATOM 1485 N N . ILE A 1 208 ? -4.419 -4.777 8.276 1.00 95.44 208 ILE A N 1
ATOM 1486 C CA . ILE A 1 208 ? -5.875 -5.004 8.182 1.00 95.44 208 ILE A CA 1
ATOM 1487 C C . ILE A 1 208 ? -6.292 -5.623 6.842 1.00 95.44 208 ILE A C 1
ATOM 1489 O O . ILE A 1 208 ? -7.414 -6.109 6.694 1.00 95.44 208 ILE A O 1
ATOM 1493 N N . GLY A 1 209 ? -5.383 -5.634 5.867 1.00 96.38 209 GLY A N 1
ATOM 1494 C CA . GLY A 1 209 ? -5.535 -6.357 4.612 1.00 96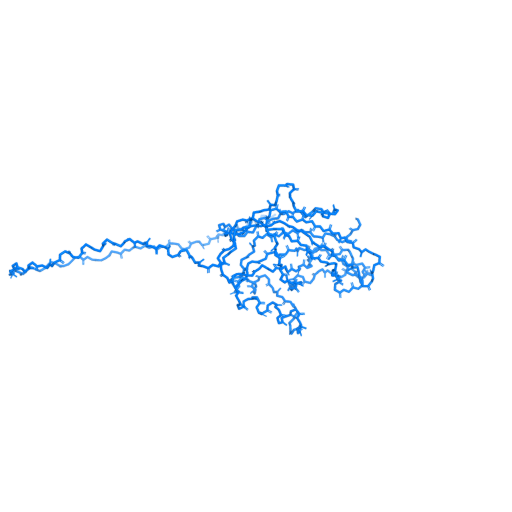.38 209 GLY A CA 1
ATOM 1495 C C . GLY A 1 209 ? -4.363 -6.122 3.671 1.00 96.38 209 GLY A C 1
ATOM 1496 O O . GLY A 1 209 ? -3.631 -5.140 3.800 1.00 96.38 209 GLY A O 1
ATOM 1497 N N . ILE A 1 210 ? -4.194 -7.036 2.720 1.00 97.31 210 ILE A N 1
ATOM 1498 C CA . ILE A 1 210 ? -3.181 -6.919 1.670 1.00 97.31 210 ILE A CA 1
ATOM 1499 C C . ILE A 1 210 ? -3.839 -7.206 0.326 1.00 97.31 210 ILE A C 1
ATOM 1501 O O . ILE A 1 210 ? -4.695 -8.085 0.240 1.00 97.31 210 ILE A O 1
ATOM 1505 N N . TYR A 1 211 ? -3.432 -6.510 -0.730 1.00 97.31 211 TYR A N 1
ATOM 1506 C CA . TYR A 1 211 ? -3.831 -6.850 -2.097 1.00 97.31 211 TYR A CA 1
ATOM 1507 C C . TYR A 1 211 ? -2.704 -6.596 -3.089 1.00 97.31 211 TYR A C 1
ATOM 1509 O O . TYR A 1 211 ? -1.886 -5.706 -2.887 1.00 97.31 211 TYR A O 1
ATOM 1517 N N . ALA A 1 212 ? -2.654 -7.379 -4.162 1.00 96.69 212 ALA A N 1
ATOM 1518 C CA . ALA A 1 212 ? -1.642 -7.212 -5.199 1.00 96.69 212 ALA A CA 1
ATOM 1519 C C . ALA A 1 212 ? -2.088 -6.206 -6.271 1.00 96.69 212 ALA A C 1
ATOM 1521 O O . ALA A 1 212 ? -3.256 -6.179 -6.665 1.00 96.69 212 ALA A O 1
ATOM 1522 N N . VAL A 1 213 ? -1.127 -5.429 -6.767 1.00 95.94 213 VAL A N 1
ATOM 1523 C CA . VAL A 1 213 ? -1.235 -4.580 -7.956 1.00 95.94 213 VAL A CA 1
ATOM 1524 C C . VAL A 1 213 ? -0.154 -5.025 -8.947 1.00 95.94 213 VAL A C 1
ATOM 1526 O O . VAL A 1 213 ? 1.000 -4.604 -8.810 1.00 95.94 213 VAL A O 1
ATOM 1529 N N . PRO A 1 214 ? -0.472 -5.917 -9.901 1.00 94.81 214 PRO A N 1
ATOM 1530 C CA . PRO A 1 214 ? 0.416 -6.205 -11.019 1.00 94.81 214 PRO A CA 1
ATOM 1531 C C . PRO A 1 214 ? 0.484 -4.991 -11.951 1.00 94.81 214 PRO A C 1
ATOM 1533 O O . PRO A 1 214 ? -0.533 -4.354 -12.229 1.00 94.81 214 PRO A O 1
ATOM 1536 N N . THR A 1 215 ? 1.684 -4.658 -12.427 1.00 93.00 215 THR A N 1
ATOM 1537 C CA . THR A 1 215 ? 1.874 -3.574 -13.412 1.00 93.00 215 THR A CA 1
ATOM 1538 C C . THR A 1 215 ? 2.205 -4.087 -14.808 1.00 93.00 215 THR A C 1
ATOM 1540 O O . THR A 1 215 ? 2.223 -3.311 -15.768 1.00 93.00 215 THR A O 1
ATOM 1543 N N . THR A 1 216 ? 2.379 -5.403 -14.942 1.00 85.69 216 THR A N 1
ATOM 1544 C CA . THR A 1 216 ? 2.368 -6.086 -16.235 1.00 85.69 216 THR A CA 1
ATOM 1545 C C . THR A 1 216 ? 1.037 -5.823 -16.956 1.00 85.69 216 THR A C 1
ATOM 1547 O O . THR A 1 216 ? 0.011 -5.669 -16.285 1.00 85.69 216 THR A O 1
ATOM 1550 N N . PRO A 1 217 ? 1.041 -5.690 -18.291 1.00 66.69 217 PRO A N 1
ATOM 1551 C CA . PRO A 1 217 ? -0.178 -5.685 -19.099 1.00 66.69 217 PRO A CA 1
ATOM 1552 C C . PRO A 1 217 ? -1.031 -6.942 -18.906 1.00 66.69 217 PRO A C 1
ATOM 1554 O O . PRO A 1 217 ? -0.453 -8.005 -18.579 1.00 66.69 217 PRO A O 1
#

pLDDT: mean 80.44, std 23.05, range [31.27, 97.75]

Radius of gyration: 26.38 Å; chains: 1; bounding box: 53×63×90 Å

Secondary structure (DSSP, 8-state):
-------------------------------------------------TT-EEE-PPTT-S---SEEP-EEE-STT-SEEEEEEEEEEE-SSSSPEEEEEEEEEEEEPTT-EEEEEEEE-TTSB-SSTT-PBP---BEEEEE---BTTEEEEEEEE-SSGGGTT-EEEEEEEEE-HHHHHHHHHHHHH--SS-B-HHHHHHTT--EEEEEEEE---

Foldseek 3Di:
DDDDDDDDDDDDDDDDDDDDDDDDDDDDDDDDDDDDPPPPPPPPPPPPPPAKDFQAADVVGADADPAWWDKDAWDPPDQKAWDTKHWDWAVVDFQIWIKIKGFMGGIQDGQKWKWKWKFFAQPWFWQPPVGHGTPQAIATPDTFDDDSRITIDDIDGDPGNRRQRTKIKIFIWIAHPVVRVVNVCCNPVVPDPHHHPVRCVVRVTTGRMITMDHRYD